Protein AF-A0A7Z9W6A3-F1 (afdb_monomer)

Secondary structure (DSSP, 8-state):
--HHHHHHHHHHHHHHHHHHHHHHHHHH-HHHHHHHHHHHHHHHHHHHHHHHTTPPTT----EEEEEEEGGGTS-GGGT----GGG--HHHHHHHHHHHHT-EEEE-PPPSS-----EEEEEEEETT-TTSPPEEEEEESSSEEEE-SHHHHTTEEEEEEEE-TTS-B---EE-SEEEE---SEEEEEE------THHHHHHHHHHHHS--SSHHHHHHHHHHHHHT-TTHHHHHHHHHT-

pLDDT: mean 79.3, std 12.47, range [42.88, 96.12]

Structure (mmCIF, N/CA/C/O backbone):
data_AF-A0A7Z9W6A3-F1
#
_entry.id   AF-A0A7Z9W6A3-F1
#
loop_
_atom_site.group_PDB
_atom_site.id
_atom_site.type_symbol
_atom_site.label_atom_id
_atom_site.label_alt_id
_atom_site.label_comp_id
_atom_site.label_asym_id
_atom_site.label_entity_id
_atom_site.label_seq_id
_atom_site.pdbx_PDB_ins_code
_atom_site.Cartn_x
_atom_site.Cartn_y
_atom_site.Cartn_z
_atom_site.occupancy
_atom_site.B_iso_or_equiv
_atom_site.auth_seq_id
_atom_site.auth_comp_id
_atom_site.auth_asym_id
_atom_site.auth_atom_id
_atom_site.pdbx_PDB_model_num
ATOM 1 N N . MET A 1 1 ? 51.034 21.646 1.187 1.00 64.69 1 MET A N 1
ATOM 2 C CA . MET A 1 1 ? 50.217 20.438 0.931 1.00 64.69 1 MET A CA 1
ATOM 3 C C . MET A 1 1 ? 51.133 19.225 1.032 1.00 64.69 1 MET A C 1
ATOM 5 O O . MET A 1 1 ? 52.150 19.231 0.346 1.00 64.69 1 MET A O 1
ATOM 9 N N . SER A 1 2 ? 50.857 18.269 1.928 1.00 83.75 2 SER A N 1
ATOM 10 C CA . SER A 1 2 ? 51.727 17.099 2.138 1.00 83.75 2 SER A CA 1
ATOM 11 C C . SER A 1 2 ? 51.684 16.154 0.932 1.00 83.75 2 SER A C 1
ATOM 13 O O . SER A 1 2 ? 50.678 16.084 0.225 1.00 83.75 2 SER A O 1
ATOM 15 N N . ASP A 1 3 ? 52.777 15.430 0.687 1.00 85.38 3 ASP A N 1
ATOM 16 C CA . ASP A 1 3 ? 52.909 14.533 -0.473 1.00 85.38 3 ASP A CA 1
ATOM 17 C C . ASP A 1 3 ? 51.858 13.404 -0.462 1.00 85.38 3 ASP A C 1
ATOM 19 O O . ASP A 1 3 ? 51.376 12.954 -1.499 1.00 85.38 3 ASP A O 1
ATOM 23 N N . LEU A 1 4 ? 51.421 13.024 0.740 1.00 81.38 4 LEU A N 1
ATOM 24 C CA . LEU A 1 4 ? 50.365 12.046 0.983 1.00 81.38 4 LEU A CA 1
ATOM 25 C C . LEU A 1 4 ? 48.987 12.571 0.537 1.00 81.38 4 LEU A C 1
ATOM 27 O O . LEU A 1 4 ? 48.255 11.857 -0.143 1.00 81.38 4 LEU A O 1
ATOM 31 N N . LEU A 1 5 ? 48.672 13.843 0.817 1.00 84.75 5 LEU A N 1
ATOM 32 C CA . LEU A 1 5 ? 47.412 14.466 0.392 1.00 84.75 5 LEU A CA 1
ATOM 33 C C . LEU A 1 5 ? 47.312 14.545 -1.139 1.00 84.75 5 LEU A C 1
ATOM 35 O O . LEU A 1 5 ? 46.253 14.281 -1.697 1.00 84.75 5 LEU A O 1
ATOM 39 N N . LYS A 1 6 ? 48.421 14.850 -1.829 1.00 84.50 6 LYS A N 1
ATOM 40 C CA . LYS A 1 6 ? 48.459 14.893 -3.302 1.00 84.50 6 LYS A CA 1
ATOM 41 C C . LYS A 1 6 ? 48.163 13.530 -3.927 1.00 84.50 6 LYS A C 1
ATOM 43 O O . LYS A 1 6 ? 47.390 13.458 -4.875 1.00 84.50 6 LYS A O 1
ATOM 48 N N . ARG A 1 7 ? 48.745 12.452 -3.394 1.00 87.00 7 ARG A N 1
ATOM 49 C CA . ARG A 1 7 ? 48.529 11.088 -3.911 1.00 87.00 7 ARG A CA 1
ATOM 50 C C . ARG A 1 7 ? 47.096 10.611 -3.697 1.00 87.00 7 ARG A C 1
ATOM 52 O O . ARG A 1 7 ? 46.522 10.025 -4.607 1.00 87.00 7 ARG A O 1
ATOM 59 N N . VAL A 1 8 ? 46.510 10.915 -2.538 1.00 89.31 8 VAL A N 1
ATOM 60 C CA . VAL A 1 8 ? 45.099 10.607 -2.252 1.00 89.31 8 VAL A CA 1
ATOM 61 C C . VAL A 1 8 ? 44.176 11.373 -3.199 1.00 89.31 8 VAL A C 1
ATOM 63 O O . VAL A 1 8 ? 43.268 10.782 -3.772 1.00 89.31 8 VAL A O 1
ATOM 66 N N . PHE A 1 9 ? 44.441 12.660 -3.429 1.00 89.12 9 PHE A N 1
ATOM 67 C CA . PHE A 1 9 ? 43.621 13.480 -4.321 1.00 89.12 9 PHE A CA 1
ATOM 68 C C . PHE A 1 9 ? 43.694 13.010 -5.780 1.00 89.12 9 PHE A C 1
ATOM 70 O O . PHE A 1 9 ? 42.675 12.940 -6.459 1.00 89.12 9 PHE A O 1
ATOM 77 N N . ILE A 1 10 ? 44.888 12.634 -6.250 1.00 89.19 10 ILE A N 1
ATOM 78 C CA . ILE A 1 10 ? 45.083 12.074 -7.595 1.00 89.19 10 ILE A CA 1
ATOM 79 C C . ILE A 1 10 ? 44.378 10.718 -7.720 1.00 89.19 10 ILE A C 1
ATOM 81 O O . ILE A 1 10 ? 43.691 10.486 -8.709 1.00 89.19 10 ILE A O 1
ATOM 85 N N . GLY A 1 11 ? 44.492 9.845 -6.715 1.00 87.56 11 GLY A N 1
ATOM 86 C CA . GLY A 1 11 ? 43.790 8.560 -6.698 1.00 87.56 11 GLY A CA 1
ATOM 87 C C . GLY A 1 11 ? 42.268 8.719 -6.729 1.00 87.56 11 GLY A C 1
ATOM 88 O O . GLY A 1 11 ? 41.603 8.055 -7.519 1.00 87.56 11 GLY A O 1
ATOM 89 N N . ALA A 1 12 ? 41.726 9.649 -5.938 1.00 89.00 12 ALA A N 1
ATOM 90 C CA . ALA A 1 12 ? 40.300 9.967 -5.936 1.00 89.00 12 ALA A CA 1
ATOM 91 C C . ALA A 1 12 ? 39.834 10.541 -7.285 1.00 89.00 12 ALA A C 1
ATOM 93 O O . ALA A 1 12 ? 38.800 10.125 -7.798 1.00 89.00 12 ALA A O 1
ATOM 94 N N . ALA A 1 13 ? 40.614 11.438 -7.897 1.00 89.44 13 ALA A N 1
ATOM 95 C CA . ALA A 1 13 ? 40.295 12.014 -9.202 1.00 89.44 13 ALA A CA 1
ATOM 96 C C . ALA A 1 13 ? 40.325 10.967 -10.329 1.00 89.44 13 ALA A C 1
ATOM 98 O O . ALA A 1 13 ? 39.446 10.969 -11.188 1.00 89.44 13 ALA A O 1
ATOM 99 N N . ILE A 1 14 ? 41.297 10.047 -10.308 1.00 91.25 14 ILE A N 1
ATOM 100 C CA . ILE A 1 14 ? 41.366 8.933 -11.264 1.00 91.25 14 ILE A CA 1
ATOM 101 C C . ILE A 1 14 ? 40.185 7.984 -11.057 1.00 91.25 14 ILE A C 1
ATOM 103 O O . ILE A 1 14 ? 39.526 7.628 -12.028 1.00 91.25 14 ILE A O 1
ATOM 107 N N . GLY A 1 15 ? 39.884 7.604 -9.811 1.00 89.94 15 GLY A N 1
ATOM 108 C CA . GLY A 1 15 ? 38.751 6.729 -9.501 1.00 89.94 15 GLY A CA 1
ATOM 109 C C . GLY A 1 15 ? 37.416 7.324 -9.946 1.00 89.94 15 GLY A C 1
ATOM 110 O O . GLY A 1 15 ? 36.610 6.633 -10.559 1.00 89.94 15 GLY A O 1
ATOM 111 N N . LEU A 1 16 ? 37.218 8.624 -9.718 1.00 88.62 16 LEU A N 1
ATOM 112 C CA . LEU A 1 16 ? 36.030 9.350 -10.159 1.00 88.62 16 LEU A CA 1
ATOM 113 C C . LEU A 1 16 ? 35.962 9.433 -11.691 1.00 88.62 16 LEU A C 1
ATOM 115 O O . LEU A 1 16 ? 34.919 9.143 -12.268 1.00 88.62 16 LEU A O 1
ATOM 119 N N . GLY A 1 17 ? 37.072 9.753 -12.365 1.00 89.06 17 GLY A N 1
ATOM 120 C CA . GLY A 1 17 ? 37.128 9.805 -13.829 1.00 89.06 17 GLY A CA 1
ATOM 121 C C . GLY A 1 17 ? 36.838 8.454 -14.486 1.00 89.06 17 GLY A C 1
ATOM 122 O O . GLY A 1 17 ? 36.037 8.382 -15.414 1.00 89.06 17 GLY A O 1
ATOM 123 N N . VAL A 1 18 ? 37.429 7.373 -13.972 1.00 88.75 18 VAL A N 1
ATOM 124 C CA . VAL A 1 18 ? 37.152 6.007 -14.443 1.00 88.75 18 VAL A CA 1
ATOM 125 C C . VAL A 1 18 ? 35.707 5.615 -14.144 1.00 88.75 18 VAL A C 1
ATOM 127 O O . VAL A 1 18 ? 35.052 5.060 -15.018 1.00 88.75 18 VAL A O 1
ATOM 130 N N . GLY A 1 19 ? 35.183 5.943 -12.961 1.00 83.44 19 GLY A N 1
ATOM 131 C CA . GLY A 1 19 ? 33.790 5.678 -12.598 1.00 83.44 19 GLY A CA 1
ATOM 132 C C . GLY A 1 19 ? 32.793 6.365 -13.532 1.00 83.44 19 GLY A C 1
ATOM 133 O O . GLY A 1 19 ? 31.849 5.725 -13.983 1.00 83.44 19 GLY A O 1
ATOM 134 N N . ILE A 1 20 ? 33.038 7.629 -13.896 1.00 81.38 20 ILE A N 1
ATOM 135 C CA . ILE A 1 20 ? 32.215 8.353 -14.875 1.00 81.38 20 ILE A CA 1
ATOM 136 C C . ILE A 1 20 ? 32.332 7.722 -16.264 1.00 81.38 20 ILE A C 1
ATOM 138 O O . ILE A 1 20 ? 31.316 7.542 -16.918 1.00 81.38 20 ILE A O 1
ATOM 142 N N . ILE A 1 21 ? 33.535 7.359 -16.722 1.00 82.56 21 ILE A N 1
ATOM 143 C CA . ILE A 1 21 ? 33.724 6.744 -18.048 1.00 82.56 21 ILE A CA 1
ATOM 144 C C . ILE A 1 21 ? 33.040 5.377 -18.128 1.00 82.56 21 ILE A C 1
ATOM 146 O O . ILE A 1 21 ? 32.386 5.082 -19.122 1.00 82.56 21 ILE A O 1
ATOM 150 N N . VAL A 1 22 ? 33.176 4.547 -17.092 1.00 78.19 22 VAL A N 1
ATOM 151 C CA . VAL A 1 22 ? 32.531 3.231 -17.036 1.00 78.19 22 VAL A CA 1
ATOM 152 C C . VAL A 1 22 ? 31.023 3.387 -16.931 1.00 78.19 22 VAL A C 1
ATOM 154 O O . VAL A 1 22 ? 30.318 2.738 -17.693 1.00 78.19 22 VAL A O 1
ATOM 157 N N . GLY A 1 23 ? 30.530 4.267 -16.056 1.00 69.06 23 GLY A N 1
ATOM 158 C CA . GLY A 1 23 ? 29.102 4.548 -15.915 1.00 69.06 23 GLY A CA 1
ATOM 159 C C . GLY A 1 23 ? 28.495 5.099 -17.204 1.00 69.06 23 GLY A C 1
ATOM 160 O O . GLY A 1 23 ? 27.471 4.620 -17.660 1.00 69.06 23 GLY A O 1
ATOM 161 N N . TRP A 1 24 ? 29.154 6.052 -17.859 1.00 71.94 24 TRP A N 1
ATOM 162 C CA . TRP A 1 24 ? 28.655 6.627 -19.108 1.00 71.94 24 TRP A CA 1
ATOM 163 C C . TRP A 1 24 ? 28.763 5.647 -20.285 1.00 71.94 24 TRP A C 1
ATOM 165 O O . TRP A 1 24 ? 27.848 5.546 -21.097 1.00 71.94 24 TRP A O 1
ATOM 175 N N . GLY A 1 25 ? 29.845 4.865 -20.343 1.00 68.38 25 GLY A N 1
ATOM 176 C CA . GLY A 1 25 ? 30.057 3.846 -21.370 1.00 68.38 25 GLY A CA 1
ATOM 177 C C . GLY A 1 25 ? 29.141 2.627 -21.238 1.00 68.38 25 GLY A C 1
ATOM 178 O O . GLY A 1 25 ? 28.798 2.031 -22.253 1.00 68.38 25 GLY A O 1
ATOM 179 N N . THR A 1 26 ? 28.711 2.273 -20.023 1.00 64.19 26 THR A N 1
ATOM 180 C CA . THR A 1 26 ? 27.733 1.191 -19.798 1.00 64.19 26 THR A CA 1
ATOM 181 C C . THR A 1 26 ? 26.362 1.551 -20.370 1.00 64.19 26 THR A C 1
ATOM 183 O O . THR A 1 26 ? 25.768 0.704 -21.023 1.00 64.19 26 THR A O 1
ATOM 186 N N . TYR A 1 27 ? 25.922 2.811 -20.263 1.00 58.34 27 TYR A N 1
ATOM 187 C CA . TYR A 1 27 ? 24.662 3.265 -20.876 1.00 58.34 27 TYR A CA 1
ATOM 188 C C . TYR A 1 27 ? 24.700 3.349 -22.408 1.00 58.34 27 TYR A C 1
ATOM 190 O O . TYR A 1 27 ? 23.669 3.223 -23.060 1.00 58.34 27 TYR A O 1
ATOM 198 N N . GLN A 1 28 ? 25.869 3.591 -23.009 1.00 60.97 28 GLN A N 1
ATOM 199 C CA . GLN A 1 28 ? 25.973 3.802 -24.458 1.00 60.97 28 GLN A CA 1
ATOM 200 C C . GLN A 1 28 ? 26.167 2.498 -25.251 1.00 60.97 28 GLN A C 1
ATOM 202 O O . GLN A 1 28 ? 26.005 2.481 -26.472 1.00 60.97 28 GLN A O 1
ATOM 207 N N . VAL A 1 29 ? 26.518 1.397 -24.577 1.00 68.12 29 VAL A N 1
ATOM 208 C CA . VAL A 1 29 ? 26.789 0.100 -25.204 1.00 68.12 29 VAL A CA 1
ATOM 209 C C . VAL A 1 29 ? 25.694 -0.893 -24.818 1.00 68.12 29 VAL A C 1
ATOM 211 O O . VAL A 1 29 ? 25.782 -1.550 -23.784 1.00 68.12 29 VAL A O 1
ATOM 214 N N . GLY A 1 30 ? 24.699 -1.052 -25.697 1.00 60.34 30 GLY A N 1
ATOM 215 C CA . GLY A 1 30 ? 23.500 -1.862 -25.435 1.00 60.34 30 GLY A CA 1
ATOM 216 C C . GLY A 1 30 ? 23.758 -3.300 -24.962 1.00 60.34 30 GLY A C 1
ATOM 217 O O . GLY A 1 30 ? 23.012 -3.797 -24.135 1.00 60.34 30 GLY A O 1
ATOM 218 N N . PHE A 1 31 ? 24.857 -3.950 -25.376 1.00 70.31 31 PHE A N 1
ATOM 219 C CA . PHE A 1 31 ? 25.164 -5.312 -24.901 1.00 70.31 31 PHE A CA 1
ATOM 220 C C . PHE A 1 31 ? 25.454 -5.375 -23.389 1.00 70.31 31 PHE A C 1
ATOM 222 O O . PHE A 1 31 ? 25.210 -6.407 -22.766 1.00 70.31 31 PHE A O 1
ATOM 229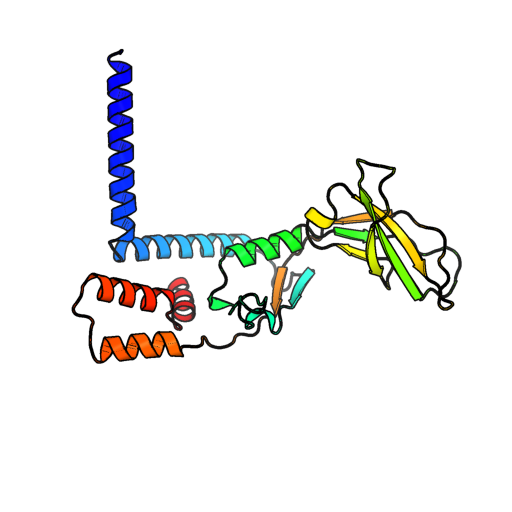 N N . VAL A 1 32 ? 26.038 -4.316 -22.812 1.00 68.44 32 VAL A N 1
ATOM 230 C CA . VAL A 1 32 ? 26.397 -4.292 -21.387 1.00 68.44 32 VAL A CA 1
ATOM 231 C C . VAL A 1 32 ? 25.156 -4.043 -20.540 1.00 68.44 32 VAL A C 1
ATOM 233 O O . VAL A 1 32 ? 24.995 -4.708 -19.524 1.00 68.44 32 VAL A O 1
ATOM 236 N N . ASP A 1 33 ? 24.289 -3.140 -20.996 1.00 62.38 33 ASP A N 1
ATOM 237 C CA . ASP A 1 33 ? 22.958 -2.885 -20.436 1.00 62.38 33 ASP A CA 1
ATOM 238 C C . ASP A 1 33 ? 22.146 -4.189 -20.393 1.00 62.38 33 ASP A C 1
ATOM 240 O O . ASP A 1 33 ? 21.803 -4.666 -19.316 1.00 62.38 33 ASP A O 1
ATOM 244 N N . ASP A 1 34 ? 22.015 -4.875 -21.535 1.00 67.88 34 ASP A N 1
ATOM 245 C CA . ASP A 1 34 ? 21.282 -6.143 -21.640 1.00 67.88 34 ASP A CA 1
ATOM 246 C C . ASP A 1 34 ? 21.859 -7.252 -20.730 1.00 67.88 34 ASP A C 1
ATOM 248 O O . ASP A 1 34 ? 21.124 -8.090 -20.201 1.00 67.88 34 ASP A O 1
ATOM 252 N N . LEU A 1 35 ? 23.186 -7.285 -20.535 1.00 73.94 35 LEU A N 1
ATOM 253 C CA . LEU A 1 35 ? 23.853 -8.267 -19.671 1.00 73.94 35 LEU A CA 1
ATOM 254 C C . LEU A 1 35 ? 23.650 -7.960 -18.182 1.00 73.94 35 LEU A C 1
ATOM 256 O O . LEU A 1 35 ? 23.457 -8.888 -17.391 1.00 73.94 35 LEU A O 1
ATOM 260 N N . LEU A 1 36 ? 23.720 -6.685 -17.796 1.00 71.88 36 LEU A N 1
ATOM 261 C CA . LEU A 1 36 ? 23.498 -6.242 -16.420 1.00 71.88 36 LEU A CA 1
ATOM 262 C C . LEU A 1 36 ? 22.029 -6.403 -16.024 1.00 71.88 36 LEU A C 1
ATOM 264 O O . LEU A 1 36 ? 21.765 -6.990 -14.976 1.00 71.88 36 LEU A O 1
ATOM 268 N N . ASP A 1 37 ? 21.109 -5.998 -16.897 1.00 64.69 37 ASP A N 1
ATOM 269 C CA . ASP A 1 37 ? 19.670 -6.213 -16.747 1.00 64.69 37 ASP A CA 1
ATOM 270 C C . ASP A 1 37 ? 19.361 -7.709 -16.616 1.00 64.69 37 ASP A C 1
ATOM 272 O O . ASP A 1 37 ? 18.687 -8.139 -15.679 1.00 64.69 37 ASP A O 1
ATOM 276 N N . GLY A 1 38 ? 19.926 -8.545 -17.497 1.00 70.75 38 GLY A N 1
ATOM 277 C CA . GLY A 1 38 ? 19.766 -9.998 -17.430 1.00 70.75 38 GLY A CA 1
ATOM 278 C C . GLY A 1 38 ? 20.232 -10.594 -16.096 1.00 70.75 38 GLY A C 1
ATOM 279 O O . GLY A 1 38 ? 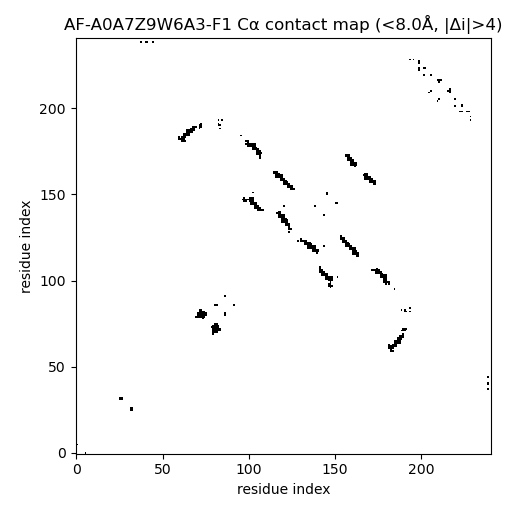19.532 -11.423 -15.508 1.00 70.75 38 GLY A O 1
ATOM 280 N N . TYR A 1 39 ? 21.384 -10.151 -15.581 1.00 73.88 39 TYR A N 1
ATOM 281 C CA . TYR A 1 39 ? 21.878 -10.570 -14.267 1.00 73.88 39 TYR A CA 1
ATOM 282 C C . TYR A 1 39 ? 20.970 -10.090 -13.129 1.00 73.88 39 TYR A C 1
ATOM 284 O O . TYR A 1 39 ? 20.664 -10.858 -12.211 1.00 73.88 39 TYR A O 1
ATOM 292 N N . GLU A 1 40 ? 20.521 -8.836 -13.175 1.00 70.19 40 GLU A N 1
ATOM 293 C CA . GLU A 1 40 ? 19.624 -8.275 -12.172 1.00 70.19 40 GLU A CA 1
ATOM 294 C C . GLU A 1 40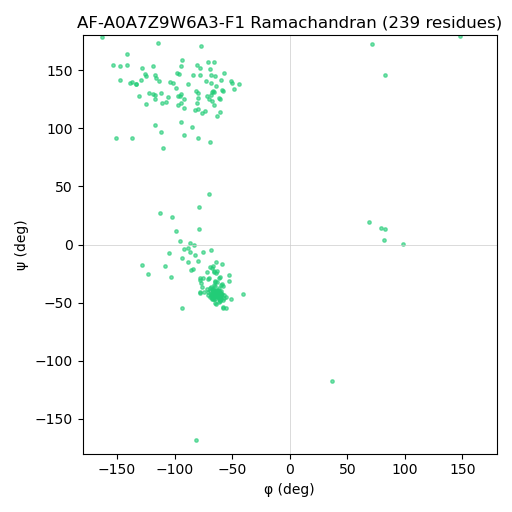 ? 18.309 -9.057 -12.116 1.00 70.19 40 GLU A C 1
ATOM 296 O O . GLU A 1 40 ? 17.931 -9.516 -11.032 1.00 70.19 40 GLU A O 1
ATOM 301 N N . PHE A 1 41 ? 17.677 -9.315 -13.263 1.00 67.50 41 PHE A N 1
ATOM 302 C CA . PHE A 1 41 ? 16.430 -10.074 -13.345 1.00 67.50 41 PHE A CA 1
ATOM 303 C C . PHE A 1 41 ? 16.585 -11.508 -12.835 1.00 67.50 41 PHE A C 1
ATOM 305 O O . PHE A 1 41 ? 15.783 -11.952 -12.012 1.00 67.50 41 PHE A O 1
ATOM 312 N N . GLN A 1 42 ? 17.644 -12.219 -13.235 1.00 68.12 42 GLN A N 1
ATOM 313 C CA . GLN A 1 42 ? 17.909 -13.574 -12.738 1.00 68.12 42 GLN A CA 1
ATOM 314 C C . GLN A 1 42 ? 18.177 -13.587 -11.228 1.00 68.12 42 GLN A C 1
ATOM 316 O O . GLN A 1 42 ? 17.692 -14.463 -10.510 1.00 68.12 42 GLN A O 1
ATOM 321 N N . SER A 1 43 ? 18.917 -12.600 -10.715 1.00 68.75 43 SER A N 1
ATOM 322 C CA . SER A 1 43 ? 19.193 -12.481 -9.281 1.00 68.75 43 SER A CA 1
ATOM 323 C C . SER A 1 43 ? 17.938 -12.136 -8.472 1.00 68.75 43 SER A C 1
ATOM 325 O O . SER A 1 43 ? 17.772 -12.601 -7.343 1.00 68.75 43 SER A O 1
ATOM 327 N N . TYR A 1 44 ? 17.046 -11.309 -9.022 1.00 63.44 44 TYR A N 1
ATOM 328 C CA . TYR A 1 44 ? 15.760 -10.983 -8.421 1.00 63.44 44 TYR A CA 1
ATOM 329 C C . TYR A 1 44 ? 14.875 -12.227 -8.356 1.00 63.44 44 TYR A C 1
ATOM 331 O O . TYR A 1 44 ? 14.422 -12.590 -7.270 1.00 63.44 44 TYR A O 1
ATOM 339 N N . ASP A 1 45 ? 14.726 -12.942 -9.470 1.00 64.44 45 ASP A N 1
ATOM 340 C CA . ASP A 1 45 ? 13.898 -14.143 -9.533 1.00 64.44 45 ASP A CA 1
ATOM 341 C C . ASP A 1 45 ? 14.435 -15.260 -8.624 1.00 64.44 45 ASP A C 1
ATOM 343 O O . ASP A 1 45 ? 13.681 -15.877 -7.878 1.00 64.44 45 ASP A O 1
ATOM 347 N N . ALA A 1 46 ? 15.757 -15.455 -8.561 1.00 69.00 46 ALA A N 1
ATOM 348 C CA . ALA A 1 46 ? 16.375 -16.400 -7.630 1.00 69.00 46 ALA A CA 1
ATOM 349 C C . ALA A 1 46 ? 16.104 -16.048 -6.156 1.00 69.00 46 ALA A C 1
ATOM 351 O O . ALA A 1 46 ? 15.834 -16.939 -5.346 1.00 69.00 46 ALA A O 1
ATOM 352 N N . ARG A 1 47 ? 16.140 -14.756 -5.794 1.00 71.88 47 ARG A N 1
ATOM 353 C CA . ARG A 1 47 ? 15.787 -14.290 -4.441 1.00 71.88 47 ARG A CA 1
ATOM 354 C C . ARG A 1 47 ? 14.312 -14.525 -4.137 1.00 71.88 47 ARG A C 1
ATOM 356 O O . ARG A 1 47 ? 13.998 -14.960 -3.032 1.00 71.88 47 ARG A O 1
ATOM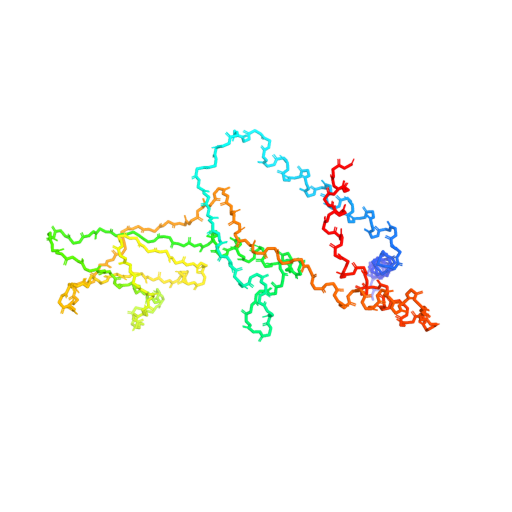 363 N N . MET A 1 48 ? 13.425 -14.269 -5.096 1.00 66.31 48 MET A N 1
ATOM 364 C CA . MET A 1 48 ? 11.989 -14.502 -4.934 1.00 66.31 48 MET A CA 1
ATOM 365 C C . MET A 1 48 ? 11.681 -15.992 -4.806 1.00 66.31 48 MET A C 1
ATOM 367 O O . MET A 1 48 ? 11.036 -16.379 -3.837 1.00 66.31 48 MET A O 1
ATOM 371 N N . ARG A 1 49 ? 12.246 -16.842 -5.676 1.00 67.62 49 ARG A N 1
ATOM 372 C CA . ARG A 1 49 ? 12.170 -18.308 -5.555 1.00 67.62 49 ARG A CA 1
ATOM 373 C C . ARG A 1 49 ? 12.682 -18.781 -4.199 1.00 67.62 49 ARG A C 1
ATOM 375 O O . ARG A 1 49 ? 12.016 -19.572 -3.548 1.00 67.62 49 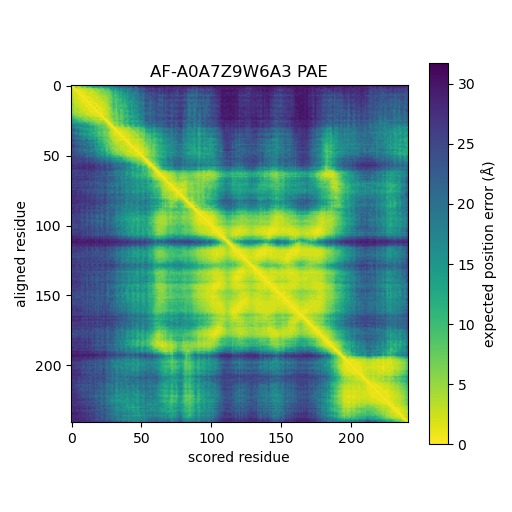ARG A O 1
ATOM 382 N N . GLY A 1 50 ? 13.816 -18.254 -3.736 1.00 71.25 50 GLY A N 1
ATOM 383 C CA . GLY A 1 50 ? 14.381 -18.564 -2.420 1.00 71.25 50 GLY A CA 1
ATOM 384 C C . GLY A 1 50 ? 13.441 -18.261 -1.249 1.00 71.25 50 GLY A C 1
ATOM 385 O O . GLY A 1 50 ? 13.417 -19.025 -0.291 1.00 71.25 50 GLY A O 1
ATOM 386 N N . LYS A 1 51 ? 12.640 -17.190 -1.336 1.00 66.50 51 LYS A N 1
ATOM 387 C CA . LYS A 1 51 ? 11.640 -16.833 -0.314 1.00 66.50 51 LYS A CA 1
ATOM 388 C C . LYS A 1 51 ? 10.428 -17.769 -0.289 1.00 66.50 51 LYS A C 1
ATOM 390 O O . LYS A 1 51 ? 9.775 -17.850 0.743 1.00 66.50 51 LYS A O 1
ATOM 395 N N . VAL A 1 52 ? 10.132 -18.454 -1.396 1.00 65.38 52 VAL A N 1
ATOM 396 C CA . VAL A 1 52 ? 8.980 -19.369 -1.514 1.00 65.38 52 VAL A CA 1
ATOM 397 C C . VAL A 1 52 ? 9.366 -20.851 -1.476 1.00 65.38 52 VAL A C 1
ATOM 399 O O . VAL A 1 52 ? 8.488 -21.707 -1.398 1.00 65.38 52 VAL A O 1
ATOM 402 N N . VAL A 1 53 ? 10.663 -21.193 -1.496 1.00 63.16 53 VAL A N 1
ATOM 403 C CA . VAL A 1 53 ? 11.118 -22.583 -1.335 1.00 63.16 53 VAL A CA 1
ATOM 404 C C . VAL A 1 53 ? 10.726 -23.088 0.055 1.00 63.16 53 VAL A C 1
ATOM 406 O O . VAL A 1 53 ? 11.293 -22.669 1.060 1.00 63.16 53 VAL A O 1
ATOM 409 N N . GLY A 1 54 ? 9.778 -24.026 0.096 1.00 65.00 54 GLY A N 1
ATOM 410 C CA . GLY A 1 54 ? 9.271 -24.628 1.331 1.00 65.00 54 GLY A CA 1
ATOM 411 C C . GLY A 1 54 ? 7.955 -24.037 1.843 1.00 65.00 54 GLY A C 1
ATOM 412 O O . GLY A 1 54 ? 7.465 -24.513 2.862 1.00 65.00 54 GLY A O 1
ATOM 413 N N . ALA A 1 55 ? 7.371 -23.053 1.150 1.00 64.38 55 ALA A N 1
ATOM 414 C CA . ALA A 1 55 ? 5.979 -22.676 1.379 1.00 64.38 55 ALA A CA 1
ATOM 415 C C . ALA A 1 55 ? 5.062 -23.813 0.892 1.00 64.38 55 ALA A C 1
ATOM 417 O O . ALA A 1 55 ? 5.226 -24.304 -0.228 1.00 64.38 55 ALA A O 1
ATOM 418 N N . GLU A 1 56 ? 4.137 -24.264 1.740 1.00 67.31 56 GLU A N 1
ATOM 419 C CA . GLU A 1 56 ? 3.147 -25.271 1.354 1.00 67.31 56 GLU A CA 1
ATOM 420 C C . GLU A 1 56 ? 2.162 -24.672 0.337 1.00 67.31 56 GLU A C 1
ATOM 422 O O . GLU A 1 56 ? 1.737 -23.520 0.439 1.00 67.31 56 GLU A O 1
ATOM 427 N N . GLU A 1 57 ? 1.811 -25.451 -0.685 1.00 57.22 57 GLU A N 1
ATOM 428 C CA . GLU A 1 57 ? 0.856 -25.024 -1.706 1.00 57.22 57 GLU A CA 1
ATOM 429 C C . GLU A 1 57 ? -0.505 -24.749 -1.037 1.00 57.22 57 GLU A C 1
ATOM 431 O O . GLU A 1 57 ? -1.018 -25.595 -0.307 1.00 57.22 57 GLU A O 1
ATOM 436 N N . ALA A 1 58 ? -1.062 -23.551 -1.255 1.00 56.16 58 ALA A N 1
ATOM 437 C CA . ALA A 1 58 ? -2.256 -23.023 -0.580 1.00 56.16 58 ALA A CA 1
ATOM 438 C C . ALA A 1 58 ? -2.120 -22.687 0.926 1.00 56.16 58 ALA A C 1
ATOM 440 O O . ALA A 1 58 ? -3.134 -22.507 1.592 1.00 56.16 58 ALA A O 1
ATOM 441 N N . SER A 1 59 ? -0.908 -22.504 1.465 1.00 63.47 59 SER A N 1
ATOM 442 C CA . SER A 1 59 ? -0.704 -22.050 2.858 1.00 63.47 59 SER A CA 1
ATOM 443 C C . SER A 1 59 ? -0.890 -20.539 3.079 1.00 63.47 59 SER A C 1
ATOM 445 O O . SER A 1 59 ? -0.414 -19.988 4.076 1.00 63.47 59 SER A O 1
ATOM 447 N N . ILE A 1 60 ? -1.463 -19.827 2.108 1.00 62.12 60 ILE A N 1
ATOM 448 C CA . ILE A 1 60 ? -1.663 -18.380 2.183 1.00 62.12 60 ILE A CA 1
ATOM 449 C C . ILE A 1 60 ? -3.052 -18.141 2.772 1.00 62.12 60 ILE A C 1
ATOM 451 O O . ILE A 1 60 ? -4.041 -18.154 2.046 1.00 62.12 60 ILE A O 1
ATOM 455 N N . ASP A 1 61 ? -3.109 -17.951 4.089 1.00 63.22 61 ASP A N 1
ATOM 456 C CA . ASP A 1 61 ? -4.379 -17.729 4.795 1.00 63.22 61 ASP A CA 1
ATOM 457 C C . ASP A 1 61 ? -4.920 -16.304 4.584 1.00 63.22 61 ASP A C 1
ATOM 459 O O . ASP A 1 61 ? -6.123 -16.116 4.425 1.00 63.22 61 ASP A O 1
ATOM 463 N N . ASP A 1 62 ? -4.019 -15.314 4.527 1.00 68.38 62 ASP A N 1
ATOM 464 C CA . ASP A 1 62 ? -4.360 -13.889 4.489 1.00 68.38 62 ASP A CA 1
ATOM 465 C C . ASP A 1 62 ? -3.891 -13.259 3.173 1.00 68.38 62 ASP A C 1
ATOM 467 O O . ASP A 1 62 ? -2.702 -12.972 2.974 1.00 68.38 62 ASP A O 1
ATOM 471 N N . VAL A 1 63 ? -4.844 -13.054 2.263 1.00 72.88 63 VAL A N 1
ATOM 472 C CA . VAL A 1 63 ? -4.644 -12.365 0.983 1.00 72.88 63 VAL A CA 1
ATOM 473 C C . VAL A 1 63 ? -5.384 -11.039 1.031 1.00 72.88 63 VAL A C 1
ATOM 475 O O . VAL A 1 63 ? -6.602 -11.015 1.199 1.00 72.88 63 VAL A O 1
ATOM 478 N N . ILE A 1 64 ? -4.664 -9.938 0.833 1.00 76.56 64 ILE A N 1
ATOM 479 C CA . ILE A 1 64 ? -5.290 -8.629 0.639 1.00 76.56 64 ILE A CA 1
ATOM 480 C C . ILE A 1 64 ? -5.437 -8.392 -0.855 1.00 76.56 64 ILE A C 1
ATOM 482 O O . ILE A 1 64 ? -4.448 -8.412 -1.593 1.00 76.56 64 ILE A O 1
ATOM 486 N N . ILE A 1 65 ? -6.679 -8.181 -1.285 1.00 79.38 65 ILE A N 1
ATOM 487 C CA . ILE A 1 65 ? -6.999 -7.796 -2.654 1.00 79.38 65 ILE A CA 1
ATOM 488 C C . ILE A 1 65 ? -7.043 -6.272 -2.703 1.00 79.38 65 ILE A C 1
ATOM 490 O O . ILE A 1 65 ? -7.840 -5.645 -2.009 1.00 79.38 65 ILE A O 1
ATOM 494 N N . ILE A 1 66 ? -6.157 -5.687 -3.498 1.00 78.25 66 ILE A N 1
ATOM 495 C CA . ILE A 1 66 ? -6.134 -4.259 -3.786 1.00 78.25 66 ILE A CA 1
ATOM 496 C C . ILE A 1 66 ? -6.908 -4.078 -5.079 1.00 78.25 66 ILE A C 1
ATOM 498 O O . ILE A 1 66 ? -6.420 -4.436 -6.155 1.00 78.25 66 ILE A O 1
ATOM 502 N N . ASP A 1 67 ? -8.116 -3.552 -4.942 1.00 78.12 67 ASP A N 1
ATOM 503 C CA . ASP A 1 67 ? -8.967 -3.253 -6.077 1.00 78.12 67 ASP A CA 1
ATOM 504 C C . ASP A 1 67 ? -8.581 -1.903 -6.680 1.00 78.12 67 ASP A C 1
ATOM 506 O O . ASP A 1 67 ? -8.632 -0.863 -6.019 1.00 78.12 67 ASP A O 1
ATOM 510 N N . ILE A 1 68 ? -8.112 -1.943 -7.922 1.00 73.31 68 ILE A N 1
ATOM 511 C CA . ILE A 1 68 ? -7.677 -0.760 -8.661 1.00 73.31 68 ILE A CA 1
ATOM 512 C C . ILE A 1 68 ? -8.692 -0.434 -9.772 1.00 73.31 68 ILE A C 1
ATOM 514 O O . ILE A 1 68 ? -8.726 0.695 -10.258 1.00 73.31 68 ILE A O 1
ATOM 518 N N . GLU A 1 69 ? -9.544 -1.387 -10.164 1.00 77.31 69 GLU A N 1
ATOM 519 C CA . GLU A 1 69 ? -10.540 -1.264 -11.234 1.00 77.31 69 GLU A CA 1
ATOM 520 C C . GLU A 1 69 ? -10.059 -0.419 -12.441 1.00 77.31 69 GLU A C 1
ATOM 522 O O . GLU A 1 69 ? -9.098 -0.752 -13.134 1.00 77.31 69 GLU A O 1
ATOM 527 N N . GLN A 1 70 ? -10.745 0.698 -12.707 1.00 71.56 70 GLN A N 1
ATOM 528 C CA . GLN A 1 70 ? -10.507 1.607 -13.826 1.00 71.56 70 GLN A CA 1
ATOM 529 C C . GLN A 1 70 ? -9.335 2.563 -13.580 1.00 71.56 70 GLN A C 1
ATOM 531 O O . GLN A 1 70 ? -8.833 3.185 -14.521 1.00 71.56 70 GLN A O 1
ATOM 536 N N . GLU A 1 71 ? -8.864 2.685 -12.337 1.00 72.56 71 GLU A N 1
ATOM 537 C CA . GLU A 1 71 ? -7.725 3.541 -12.001 1.00 72.56 71 GLU A CA 1
ATOM 538 C C . GLU A 1 71 ? -6.432 3.033 -12.643 1.00 72.56 71 GLU A C 1
ATOM 540 O O . GLU A 1 71 ? -5.536 3.829 -12.922 1.00 72.56 71 GLU A O 1
ATOM 545 N N . SER A 1 72 ? -6.362 1.735 -12.973 1.00 69.94 72 SER A N 1
ATOM 546 C CA . SER A 1 72 ? -5.220 1.122 -13.661 1.00 69.94 72 SER A CA 1
ATOM 547 C C . SER A 1 72 ? -5.136 1.437 -15.149 1.00 69.94 72 SER A C 1
ATOM 549 O O . SER A 1 72 ? -4.173 1.027 -15.797 1.00 69.94 72 SER A O 1
ATOM 551 N N . VAL A 1 73 ? -6.143 2.106 -15.712 1.00 69.31 73 VAL A N 1
ATOM 552 C CA . VAL A 1 73 ? -6.202 2.478 -17.135 1.00 69.31 73 VAL A CA 1
ATOM 553 C C . VAL A 1 73 ? -6.496 3.961 -17.343 1.00 69.31 73 VAL A C 1
ATOM 555 O O . VAL A 1 73 ? -6.230 4.484 -18.430 1.00 69.31 73 VAL A O 1
ATOM 558 N N . ARG A 1 74 ? -7.009 4.651 -16.314 1.00 69.94 74 ARG A N 1
ATOM 559 C CA . ARG A 1 74 ? -7.293 6.085 -16.363 1.00 69.94 74 ARG A CA 1
ATOM 560 C C . ARG A 1 74 ? -5.990 6.885 -16.558 1.00 69.94 74 ARG A C 1
ATOM 562 O O . ARG A 1 74 ? -4.980 6.573 -15.918 1.00 69.94 74 ARG A O 1
ATOM 569 N N . PRO A 1 75 ? -5.978 7.907 -17.437 1.00 70.06 75 PRO A N 1
ATOM 570 C CA . PRO A 1 75 ? -4.813 8.768 -17.628 1.00 70.06 75 PRO A CA 1
ATOM 571 C C . PRO A 1 75 ? -4.371 9.446 -16.325 1.00 70.06 75 PRO A C 1
ATOM 573 O O . PRO A 1 75 ? -5.202 9.792 -15.482 1.00 70.06 75 PRO A O 1
ATOM 576 N N . VAL A 1 76 ? -3.064 9.684 -16.179 1.00 68.06 76 VAL A N 1
ATOM 577 C CA . VAL A 1 76 ? -2.497 10.348 -14.988 1.00 68.06 76 VAL A CA 1
ATOM 578 C C . VAL A 1 76 ? -3.024 11.781 -14.865 1.00 68.06 76 VAL A C 1
ATOM 580 O O . VAL A 1 76 ? -3.268 12.274 -13.767 1.00 68.06 76 VAL A O 1
ATOM 583 N N . GLU A 1 77 ? -3.283 12.436 -15.996 1.00 70.25 77 GLU A N 1
ATOM 584 C CA . GLU A 1 77 ? -3.847 13.786 -16.079 1.00 70.25 77 GLU A CA 1
ATOM 585 C C . GLU A 1 77 ? -5.273 13.875 -15.516 1.00 70.25 77 GLU A C 1
ATO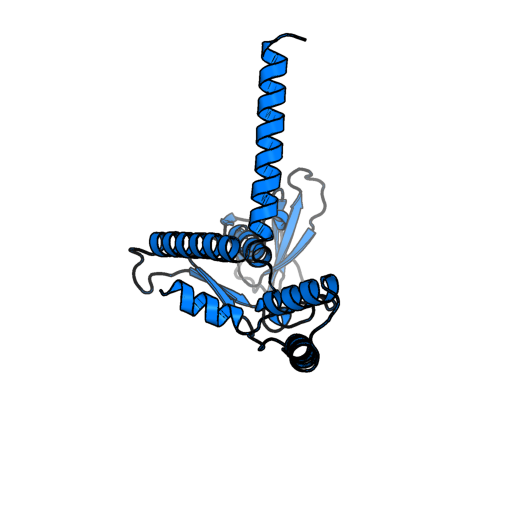M 587 O O . GLU A 1 77 ? -5.704 14.942 -15.084 1.00 70.25 77 GLU A O 1
ATOM 592 N N . GLU A 1 78 ? -5.994 12.754 -15.500 1.00 67.25 78 GLU A N 1
ATOM 593 C CA . GLU A 1 78 ? -7.350 12.628 -14.959 1.00 67.25 78 GLU A CA 1
ATOM 594 C C . GLU A 1 78 ? -7.348 12.049 -13.533 1.00 67.25 78 GLU A C 1
ATOM 596 O O . GLU A 1 78 ? -8.396 11.683 -13.006 1.00 67.25 78 GLU A O 1
ATOM 601 N N . GLY A 1 79 ? -6.175 11.958 -12.894 1.00 62.22 79 GLY A N 1
ATOM 602 C CA . GLY A 1 79 ? -6.012 11.398 -11.552 1.00 62.22 79 GLY A CA 1
ATOM 603 C C . GLY A 1 79 ? -5.999 9.870 -11.513 1.00 62.22 79 GLY A C 1
ATOM 604 O O . GLY A 1 79 ? -6.190 9.296 -10.447 1.00 62.22 79 GLY A O 1
ATOM 605 N N . GLY A 1 80 ? -5.847 9.203 -12.660 1.00 66.44 80 GLY A N 1
ATOM 606 C CA . GLY A 1 80 ? -5.597 7.764 -12.719 1.00 66.44 80 GLY A CA 1
ATOM 607 C C . GLY A 1 80 ? -4.153 7.406 -12.385 1.00 66.44 80 GLY A C 1
ATOM 608 O O . GLY A 1 80 ? -3.278 8.269 -12.315 1.00 66.44 80 GLY A O 1
ATOM 609 N N . LEU A 1 81 ? -3.873 6.114 -12.235 1.00 64.38 81 LEU A N 1
ATOM 610 C CA . LEU A 1 81 ? -2.513 5.611 -12.008 1.00 64.38 81 LEU A CA 1
ATOM 611 C C . LEU A 1 81 ? -1.726 5.451 -13.320 1.00 64.38 81 LEU A C 1
ATOM 613 O O . LEU A 1 81 ? -0.562 5.052 -13.315 1.00 64.38 81 LEU A O 1
ATOM 617 N N . GLY A 1 82 ? -2.348 5.772 -14.460 1.00 62.44 82 GLY A N 1
ATOM 618 C CA . GLY A 1 82 ? -1.830 5.429 -15.775 1.00 62.44 82 GLY A CA 1
ATOM 619 C C . GLY A 1 82 ? -1.952 3.929 -16.036 1.00 62.44 82 GLY A C 1
ATOM 620 O O . GLY A 1 82 ? -2.321 3.149 -15.162 1.00 62.44 82 GLY A O 1
ATOM 621 N N . ARG A 1 83 ? -1.648 3.503 -17.263 1.00 65.31 83 ARG A N 1
ATOM 622 C CA . ARG A 1 83 ? -1.737 2.088 -17.650 1.00 65.31 83 ARG A CA 1
ATOM 623 C C . ARG A 1 83 ? -0.715 1.262 -16.871 1.00 65.31 83 ARG A C 1
ATOM 625 O O . ARG A 1 83 ? 0.456 1.630 -16.876 1.00 65.31 83 ARG A O 1
ATOM 632 N N . TYR A 1 84 ? -1.140 0.145 -16.275 1.00 60.75 84 TYR A N 1
ATOM 633 C CA . TYR A 1 84 ? -0.313 -0.751 -15.442 1.00 60.75 84 TYR A CA 1
ATOM 634 C C . TYR A 1 84 ? 1.112 -0.995 -15.966 1.00 60.75 84 TYR A C 1
ATOM 636 O O . TYR A 1 84 ? 2.076 -0.962 -15.206 1.00 60.75 84 TYR A O 1
ATOM 644 N N . PHE A 1 85 ? 1.260 -1.197 -17.279 1.00 55.41 85 PHE A N 1
ATOM 645 C CA . PHE A 1 85 ? 2.555 -1.460 -17.913 1.00 55.41 85 PHE A CA 1
ATOM 646 C C . PHE A 1 85 ? 3.579 -0.322 -17.735 1.00 55.41 85 PHE A C 1
ATOM 648 O O . PHE A 1 85 ? 4.780 -0.568 -17.673 1.00 55.41 85 PHE A O 1
ATOM 655 N N . ASN A 1 86 ? 3.096 0.911 -17.583 1.00 58.06 86 ASN A N 1
ATOM 656 C CA . ASN A 1 86 ? 3.913 2.105 -17.394 1.00 58.06 86 ASN A CA 1
ATOM 657 C C . ASN A 1 86 ? 4.098 2.474 -15.922 1.00 58.06 86 ASN A C 1
ATOM 659 O O . ASN A 1 86 ? 4.690 3.514 -15.641 1.00 58.06 86 ASN A O 1
ATOM 663 N N . TRP A 1 87 ? 3.583 1.679 -14.979 1.00 65.38 87 TRP A N 1
ATOM 664 C CA . TRP A 1 87 ? 3.743 1.981 -13.563 1.00 65.38 87 TRP A CA 1
ATOM 665 C C . TRP A 1 87 ? 5.221 1.878 -13.183 1.00 65.38 87 TRP A C 1
ATOM 667 O O . TRP A 1 87 ? 5.806 0.794 -13.280 1.00 65.38 87 TRP A O 1
ATOM 677 N N . PRO A 1 88 ? 5.845 2.965 -12.691 1.00 62.72 88 PRO A N 1
ATOM 678 C CA . PRO A 1 88 ? 7.134 2.862 -12.037 1.00 62.72 88 PRO A CA 1
ATOM 679 C C . PRO A 1 88 ? 7.093 1.764 -10.972 1.00 62.72 88 PRO A C 1
ATOM 681 O O . PRO A 1 88 ? 6.136 1.672 -10.199 1.00 62.72 88 PRO A O 1
ATOM 684 N N . GLN A 1 89 ? 8.159 0.968 -10.862 1.00 63.19 89 GLN A N 1
ATOM 685 C CA . GLN A 1 89 ? 8.294 -0.028 -9.786 1.00 63.19 89 GLN A CA 1
ATOM 686 C C . GLN A 1 89 ? 8.084 0.595 -8.390 1.00 63.19 89 GLN A C 1
ATOM 688 O O . GLN A 1 89 ? 7.627 -0.071 -7.464 1.00 63.19 89 GLN A O 1
ATOM 693 N N . ALA A 1 90 ? 8.343 1.900 -8.260 1.00 59.62 90 ALA A N 1
ATOM 694 C CA . ALA A 1 90 ? 8.066 2.682 -7.065 1.00 59.62 90 ALA A CA 1
ATOM 695 C C . ALA A 1 90 ? 6.581 2.691 -6.644 1.00 59.62 90 ALA A C 1
ATOM 697 O O . ALA A 1 90 ? 6.331 2.678 -5.443 1.00 59.62 90 ALA A O 1
ATOM 698 N N . TYR A 1 91 ? 5.606 2.659 -7.566 1.00 65.25 91 TYR A N 1
ATOM 699 C CA . TYR A 1 91 ? 4.180 2.632 -7.192 1.00 65.25 91 TYR A CA 1
ATOM 700 C C . TYR A 1 91 ? 3.793 1.335 -6.489 1.00 65.25 91 TYR A C 1
ATOM 702 O O . TYR A 1 91 ? 3.100 1.369 -5.478 1.00 65.25 91 TYR A O 1
ATOM 710 N N . HIS A 1 92 ? 4.311 0.198 -6.953 1.00 69.44 92 HIS A N 1
ATOM 711 C CA . HIS A 1 92 ? 4.122 -1.074 -6.260 1.00 69.44 92 HIS A CA 1
ATOM 712 C C . HIS A 1 92 ? 4.737 -1.026 -4.858 1.00 69.44 92 HIS A C 1
ATOM 714 O O . HIS A 1 92 ? 4.111 -1.460 -3.898 1.00 69.44 92 HIS A O 1
ATOM 720 N N . GLY A 1 93 ? 5.933 -0.440 -4.727 1.00 69.94 93 GLY A N 1
ATOM 721 C CA . GLY A 1 93 ? 6.569 -0.216 -3.430 1.00 69.94 93 GLY A CA 1
ATOM 722 C C . GLY A 1 93 ? 5.726 0.652 -2.492 1.00 69.94 93 GLY A C 1
ATOM 723 O O . GLY A 1 93 ? 5.584 0.306 -1.327 1.00 69.94 93 GLY A O 1
ATOM 724 N N . GLN A 1 94 ? 5.126 1.730 -3.002 1.00 73.31 94 GLN A N 1
ATOM 725 C CA . GLN A 1 94 ? 4.241 2.611 -2.232 1.00 73.31 94 GLN A CA 1
ATOM 726 C C . GLN A 1 94 ? 2.949 1.912 -1.806 1.00 73.31 94 GLN A C 1
ATOM 728 O O . GLN A 1 94 ? 2.549 2.044 -0.657 1.00 73.31 94 GLN A O 1
ATOM 733 N N . LEU A 1 95 ? 2.313 1.137 -2.689 1.00 75.81 95 LEU A N 1
ATOM 734 C CA . LEU A 1 95 ? 1.108 0.375 -2.343 1.00 75.81 95 LEU A CA 1
ATOM 735 C C . LEU A 1 95 ? 1.406 -0.678 -1.272 1.00 75.81 95 LEU A C 1
ATOM 737 O O . LEU A 1 95 ? 0.675 -0.784 -0.291 1.00 75.81 95 LEU A O 1
ATOM 741 N N . ILE A 1 96 ? 2.513 -1.412 -1.419 1.00 77.94 96 ILE A N 1
ATOM 742 C CA . ILE A 1 96 ? 2.972 -2.366 -0.402 1.00 77.94 96 ILE A CA 1
ATOM 743 C C . ILE A 1 96 ? 3.233 -1.640 0.922 1.00 77.94 96 ILE A C 1
ATOM 745 O O . ILE A 1 96 ? 2.809 -2.121 1.971 1.00 77.94 96 ILE A O 1
ATOM 749 N N . ASP A 1 97 ? 3.897 -0.484 0.887 1.00 80.31 97 ASP A N 1
ATOM 750 C CA . ASP A 1 97 ? 4.188 0.315 2.079 1.00 80.31 97 ASP A CA 1
ATOM 751 C C . ASP A 1 97 ? 2.903 0.804 2.762 1.00 80.31 97 ASP A C 1
ATOM 753 O O . ASP A 1 97 ? 2.754 0.645 3.969 1.00 80.31 97 ASP A O 1
ATOM 757 N N . VAL A 1 98 ? 1.919 1.306 2.012 1.00 83.19 98 VAL A N 1
ATOM 758 C CA . VAL A 1 98 ? 0.627 1.731 2.573 1.00 83.19 98 VAL A CA 1
ATOM 759 C C . VAL A 1 98 ? -0.094 0.559 3.240 1.00 83.19 98 VAL A C 1
ATOM 761 O O . VAL A 1 98 ? -0.527 0.688 4.386 1.00 83.19 98 VAL A O 1
ATOM 764 N N . VAL A 1 99 ? -0.181 -0.597 2.574 1.00 82.62 99 VAL A N 1
ATOM 765 C CA . VAL A 1 99 ? -0.894 -1.761 3.122 1.00 82.62 99 VAL A CA 1
ATOM 766 C C . VAL A 1 99 ? -0.184 -2.337 4.346 1.00 82.62 99 VAL A C 1
ATOM 768 O O . VAL A 1 99 ? -0.821 -2.568 5.369 1.00 82.62 99 VAL A O 1
ATOM 771 N N . THR A 1 100 ? 1.134 -2.526 4.283 1.00 82.38 100 THR A N 1
ATOM 772 C CA . THR A 1 100 ? 1.912 -3.078 5.410 1.00 82.38 100 THR A CA 1
ATOM 773 C C . THR A 1 100 ? 2.017 -2.120 6.596 1.00 82.38 100 THR A C 1
ATOM 775 O O . THR A 1 100 ? 2.262 -2.554 7.717 1.00 82.38 100 THR A O 1
ATOM 778 N N . ASN A 1 101 ? 1.786 -0.823 6.378 1.00 88.00 101 ASN A N 1
ATOM 779 C CA . ASN A 1 101 ? 1.653 0.166 7.441 1.00 88.00 101 ASN A CA 1
ATOM 780 C C . ASN A 1 101 ? 0.193 0.552 7.718 1.00 88.00 101 ASN A C 1
ATOM 782 O O . ASN A 1 101 ? -0.061 1.652 8.206 1.00 88.00 101 ASN A O 1
ATOM 786 N N . SER A 1 102 ? -0.776 -0.301 7.395 1.00 89.94 102 SER A N 1
ATOM 787 C CA . SER A 1 102 ? -2.168 -0.080 7.788 1.00 89.94 102 SER A CA 1
ATOM 788 C C . SER A 1 102 ? -2.417 -0.590 9.208 1.00 89.94 102 SER A C 1
ATOM 790 O O . SER A 1 102 ? -1.820 -1.578 9.638 1.00 89.94 102 SER A O 1
ATOM 792 N N . LEU A 1 103 ? -3.294 0.090 9.942 1.00 93.00 103 LEU A N 1
ATOM 793 C CA . LEU A 1 103 ? -3.625 -0.202 11.334 1.00 93.00 103 LEU A CA 1
ATOM 794 C C . LEU A 1 103 ? -5.099 -0.594 11.444 1.00 93.00 103 LEU A C 1
ATOM 796 O O . LEU A 1 103 ? -5.973 0.138 10.985 1.00 93.00 103 LEU A O 1
ATOM 800 N N . GLN A 1 104 ? -5.381 -1.728 12.077 1.00 93.88 104 GLN A N 1
ATOM 801 C CA . GLN A 1 104 ? -6.730 -2.121 12.471 1.00 93.88 104 GLN A CA 1
ATOM 802 C C . GLN A 1 104 ? -6.963 -1.763 13.930 1.00 93.88 104 GLN A C 1
ATOM 804 O O . GLN A 1 104 ? -6.177 -2.137 14.799 1.00 93.88 104 GLN A O 1
ATOM 809 N N . LEU A 1 105 ? -8.049 -1.044 14.181 1.00 94.94 105 LEU A N 1
ATOM 810 C CA . LEU A 1 105 ? -8.522 -0.674 15.505 1.00 94.94 105 LEU A CA 1
ATOM 811 C C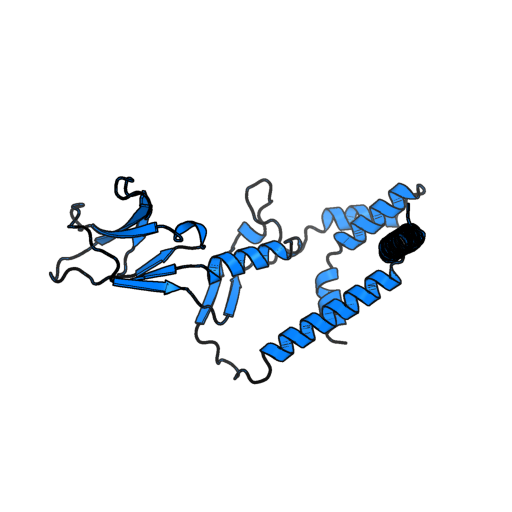 . LEU A 1 105 ? -9.676 -1.589 15.896 1.00 94.94 105 LEU A C 1
ATOM 813 O O . LEU A 1 105 ? -10.546 -1.837 15.068 1.00 94.94 105 LEU A O 1
ATOM 817 N N . TYR A 1 106 ? -9.705 -2.025 17.152 1.00 95.00 106 TYR A N 1
ATOM 818 C CA . TYR A 1 106 ? -10.764 -2.858 17.717 1.00 95.00 106 TYR A CA 1
ATOM 819 C C . TYR A 1 106 ? -11.276 -2.259 19.023 1.00 95.00 106 TYR A C 1
ATOM 821 O O . TYR A 1 106 ? -10.491 -1.765 19.840 1.00 95.00 106 TYR A O 1
ATOM 829 N N . TRP A 1 107 ? -12.582 -2.345 19.240 1.00 94.06 107 TRP A N 1
ATOM 830 C CA . TRP A 1 107 ? -13.234 -1.913 20.474 1.00 94.06 107 TRP A CA 1
ATOM 831 C C . TRP A 1 107 ? -14.357 -2.873 20.859 1.00 94.06 107 TRP A C 1
ATOM 833 O O . TRP A 1 107 ? -14.807 -3.693 20.065 1.00 94.06 107 TRP A O 1
ATOM 843 N N . SER A 1 108 ? -14.808 -2.788 22.099 1.00 90.44 108 SER A N 1
ATOM 844 C CA . SER A 1 108 ? -15.929 -3.566 22.601 1.00 90.44 108 SER A CA 1
ATOM 845 C C . SER A 1 108 ? -17.227 -2.801 22.345 1.00 90.44 108 SER A C 1
ATOM 847 O O . SER A 1 108 ? -17.261 -1.580 22.530 1.00 90.44 108 SER A O 1
ATOM 849 N N . PRO A 1 109 ? -18.305 -3.479 21.917 1.00 85.56 109 PRO A N 1
ATOM 850 C CA . PRO A 1 109 ? -19.596 -2.825 21.786 1.00 85.56 109 PRO A CA 1
ATOM 851 C C . PRO A 1 109 ? -20.119 -2.398 23.171 1.00 85.56 109 PRO A C 1
ATOM 853 O O . PRO A 1 109 ? -19.722 -2.984 24.184 1.00 85.56 109 PRO A O 1
ATOM 856 N N . PRO A 1 110 ? -21.023 -1.406 23.235 1.00 80.38 110 PRO A N 1
ATOM 857 C CA . PRO A 1 110 ? -21.731 -1.047 24.461 1.00 80.38 110 PRO A CA 1
ATOM 858 C C . PRO A 1 110 ? -22.372 -2.277 25.128 1.00 80.38 110 PRO A C 1
ATOM 860 O O . PRO A 1 110 ? -22.910 -3.143 24.443 1.00 80.38 110 PRO A O 1
ATOM 863 N N . GLU A 1 111 ? -22.326 -2.354 26.464 1.00 72.56 111 GLU A N 1
ATOM 864 C CA . GLU A 1 111 ? -22.880 -3.490 27.229 1.00 72.56 111 GLU A CA 1
ATOM 865 C C . GLU A 1 111 ? -24.410 -3.609 27.118 1.00 72.56 111 GLU A C 1
ATOM 867 O O . GLU A 1 111 ? -24.970 -4.686 27.336 1.00 72.56 111 GLU A O 1
ATOM 872 N N . ASP A 1 112 ? -25.088 -2.512 26.785 1.00 68.94 112 ASP A N 1
ATOM 873 C CA . ASP A 1 112 ? -26.527 -2.499 26.584 1.00 68.94 112 ASP A CA 1
ATOM 874 C C . ASP A 1 112 ? -26.859 -3.010 25.174 1.00 68.94 112 ASP A C 1
ATOM 876 O O . ASP A 1 112 ? -26.294 -2.539 24.189 1.00 68.94 112 ASP A O 1
ATOM 880 N N . ASP A 1 113 ? -27.817 -3.939 25.077 1.00 65.12 113 ASP A N 1
ATOM 881 C CA . ASP A 1 113 ? -28.331 -4.573 23.843 1.00 65.12 113 ASP A CA 1
ATOM 882 C C . ASP A 1 113 ? -29.154 -3.578 22.982 1.00 65.12 113 ASP A C 1
ATOM 884 O O . ASP A 1 113 ? -30.272 -3.843 22.530 1.00 65.12 113 ASP A O 1
ATOM 888 N N . VAL A 1 114 ? -28.644 -2.354 22.848 1.00 71.31 114 VAL A N 1
ATOM 889 C CA . VAL A 1 114 ? -29.237 -1.251 22.103 1.00 71.31 114 VAL A CA 1
ATOM 890 C C . VAL A 1 114 ? -28.926 -1.470 20.634 1.00 71.31 114 VAL A C 1
ATOM 892 O O . VAL A 1 114 ? -27.783 -1.703 20.252 1.00 71.31 114 VAL A O 1
ATOM 895 N N . ALA A 1 115 ? -29.955 -1.375 19.794 1.00 80.31 115 ALA A N 1
ATOM 896 C CA . ALA A 1 115 ? -29.771 -1.402 18.353 1.00 80.31 115 ALA A CA 1
ATOM 897 C C . ALA A 1 115 ? -28.887 -0.217 17.937 1.00 80.31 115 ALA A C 1
ATOM 899 O O . ALA A 1 115 ? -29.285 0.937 18.091 1.00 80.31 115 ALA A O 1
ATOM 900 N N . LEU A 1 116 ? -27.695 -0.526 17.437 1.00 86.31 116 LEU A N 1
ATOM 901 C CA . LEU A 1 116 ? -26.737 0.425 16.885 1.00 86.31 116 LEU A CA 1
ATOM 902 C C . LEU A 1 116 ? -26.890 0.479 15.370 1.00 86.31 116 LEU A C 1
ATOM 904 O O . LEU A 1 116 ? -27.213 -0.536 14.751 1.00 86.31 116 LEU A O 1
ATOM 908 N N . ASP A 1 117 ? -26.658 1.655 14.793 1.00 90.06 117 ASP A N 1
ATOM 909 C CA . ASP A 1 117 ? -26.617 1.819 13.339 1.00 90.06 117 ASP A CA 1
ATOM 910 C C . ASP A 1 117 ? -25.168 1.686 12.840 1.00 90.06 117 ASP A C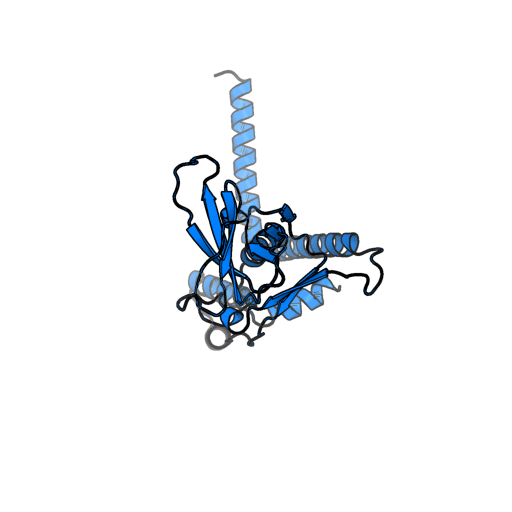 1
ATOM 912 O O . ASP A 1 117 ? -24.858 0.817 12.027 1.00 90.06 117 ASP A O 1
ATOM 916 N N . TYR A 1 118 ? -24.256 2.490 13.398 1.00 93.50 118 TYR A N 1
ATOM 917 C CA . TYR A 1 118 ? -22.819 2.463 13.104 1.00 93.50 118 TYR A CA 1
ATOM 918 C C . TYR A 1 118 ? -22.018 3.205 14.191 1.00 93.50 118 TYR A C 1
ATOM 920 O O . TYR A 1 118 ? -22.579 3.759 15.136 1.00 93.50 118 TYR A O 1
ATOM 928 N N . TYR A 1 119 ? -20.695 3.231 14.060 1.00 94.44 119 TYR A N 1
ATOM 929 C CA . TYR A 1 119 ? -19.766 4.002 14.881 1.00 94.44 119 TYR A CA 1
ATOM 930 C C . TYR A 1 119 ? -19.100 5.088 14.044 1.00 94.44 119 TYR A C 1
ATOM 932 O O . TYR A 1 119 ? -18.700 4.836 12.913 1.00 94.44 119 TYR A O 1
ATOM 940 N N . GLN A 1 120 ? -18.905 6.269 14.618 1.00 95.75 120 GLN A N 1
ATOM 941 C CA . GLN A 1 120 ? -18.037 7.301 14.060 1.00 95.75 120 GLN A CA 1
ATOM 942 C C . GLN A 1 120 ? -16.657 7.203 14.691 1.00 95.75 120 GLN A C 1
ATOM 944 O O . GLN A 1 120 ? -16.534 7.200 15.916 1.00 95.75 120 GLN A O 1
ATOM 949 N N . VAL A 1 121 ? -15.623 7.137 13.859 1.00 96.12 121 VAL A N 1
ATOM 950 C CA . VAL A 1 121 ? -14.229 7.029 14.287 1.00 96.12 121 VAL A CA 1
ATOM 951 C C . VAL A 1 121 ? -13.581 8.403 14.230 1.00 96.12 121 VAL A C 1
ATOM 953 O O . VAL A 1 121 ? -13.726 9.136 13.251 1.00 96.12 121 VAL A O 1
ATOM 956 N N . PHE A 1 122 ? -12.838 8.742 15.278 1.00 95.38 122 PHE A N 1
ATOM 957 C CA . PHE A 1 122 ? -12.122 10.002 15.392 1.00 95.38 122 PHE A CA 1
ATOM 958 C C . PHE A 1 122 ? -10.660 9.774 15.752 1.00 95.38 122 PHE A C 1
ATOM 960 O O . PHE A 1 122 ? -10.322 8.815 16.453 1.00 95.38 122 PHE A O 1
ATOM 967 N N . ARG A 1 123 ? -9.803 10.705 15.328 1.00 94.38 123 ARG A N 1
ATOM 968 C CA . ARG A 1 123 ? -8.408 10.791 15.763 1.00 94.38 123 ARG A CA 1
ATOM 969 C C . ARG A 1 123 ? -8.113 12.109 16.470 1.00 94.38 123 ARG A C 1
ATOM 971 O O . ARG A 1 123 ? -8.744 13.123 16.194 1.00 94.38 123 ARG A O 1
ATOM 978 N N . GLN A 1 124 ? -7.125 12.101 17.355 1.00 93.94 124 GLN A N 1
ATOM 979 C CA . GLN A 1 124 ? -6.622 13.285 18.051 1.00 93.94 124 GLN A CA 1
ATOM 980 C C . GLN A 1 124 ? -5.097 13.230 18.123 1.00 93.94 124 GLN A C 1
ATOM 982 O O . GLN A 1 124 ? -4.528 12.170 18.383 1.00 93.94 124 GLN A O 1
ATOM 987 N N . ALA A 1 125 ? -4.421 14.356 17.905 1.00 93.88 125 ALA A N 1
ATOM 988 C CA . ALA A 1 125 ? -2.966 14.419 17.993 1.00 93.88 125 ALA A CA 1
ATOM 989 C C . ALA A 1 125 ? -2.479 14.047 19.410 1.00 93.88 125 ALA A C 1
ATOM 991 O O . ALA A 1 125 ? -2.893 14.643 20.400 1.00 93.88 125 ALA A O 1
ATOM 992 N N . GLN A 1 126 ? -1.573 13.069 19.532 1.00 91.50 126 GLN A N 1
ATOM 993 C CA . GLN A 1 126 ? -1.078 12.600 20.839 1.00 91.50 126 GLN A CA 1
ATOM 994 C C . GLN A 1 126 ? -0.283 13.662 21.600 1.00 91.50 126 GLN A C 1
ATOM 996 O O . GLN A 1 126 ? -0.240 13.662 22.830 1.00 91.50 126 GLN A O 1
ATOM 1001 N N . ASN A 1 127 ? 0.404 14.532 20.866 1.00 93.38 127 ASN A N 1
ATOM 1002 C CA . ASN A 1 127 ? 1.271 15.568 21.416 1.00 93.38 127 ASN A CA 1
ATOM 1003 C C . ASN A 1 127 ? 0.512 16.830 21.849 1.00 93.38 127 ASN A C 1
ATOM 1005 O O . ASN A 1 127 ? 1.123 17.696 22.477 1.00 93.38 127 ASN A O 1
ATOM 1009 N N . ASP A 1 128 ? -0.778 16.930 21.531 1.00 91.50 128 ASP A N 1
ATOM 1010 C CA . ASP A 1 128 ? -1.625 18.067 21.866 1.00 91.50 128 ASP A CA 1
ATOM 1011 C C . ASP A 1 128 ? -2.994 17.581 22.376 1.00 91.50 128 ASP A C 1
ATOM 1013 O O . ASP A 1 128 ? -3.918 17.370 21.590 1.00 91.50 128 ASP A O 1
ATOM 1017 N N . PRO A 1 129 ? -3.147 17.396 23.700 1.00 81.44 129 PRO A N 1
ATOM 1018 C CA . PRO A 1 129 ? -4.401 16.941 24.298 1.00 81.44 129 PRO A CA 1
ATOM 1019 C C . PRO A 1 129 ? -5.576 17.914 24.121 1.00 81.44 129 PRO A C 1
ATOM 1021 O O . PRO A 1 129 ? -6.717 17.524 24.367 1.00 81.44 129 PRO A O 1
ATOM 1024 N N . GLU A 1 130 ? -5.311 19.172 23.748 1.00 88.88 130 GLU A N 1
ATOM 1025 C CA . GLU A 1 130 ? -6.339 20.179 23.457 1.00 88.88 130 GLU A CA 1
ATOM 1026 C C . GLU A 1 130 ? -6.722 20.207 21.969 1.00 88.88 130 GLU A C 1
ATOM 1028 O O . GLU A 1 130 ? -7.645 20.933 21.595 1.00 88.88 130 GLU A O 1
ATOM 1033 N N . ALA A 1 131 ? -6.057 19.411 21.122 1.00 89.19 131 ALA A N 1
ATOM 1034 C CA . ALA A 1 131 ? -6.395 19.306 19.711 1.00 89.19 131 ALA A CA 1
ATOM 1035 C C . ALA A 1 131 ? -7.835 18.814 19.523 1.00 89.19 131 ALA A C 1
ATOM 1037 O O . ALA A 1 131 ? -8.313 17.927 20.238 1.00 89.19 131 ALA A O 1
ATOM 1038 N N . GLU A 1 132 ? -8.521 19.379 18.531 1.00 90.69 132 GLU A N 1
ATOM 1039 C CA . GLU A 1 132 ? -9.856 18.930 18.153 1.00 90.69 132 GLU A CA 1
ATOM 1040 C C . GLU A 1 132 ? -9.809 17.498 17.608 1.00 90.69 132 GLU A C 1
ATOM 1042 O O . GLU A 1 132 ? -8.850 17.090 16.949 1.00 90.69 132 GLU A O 1
ATOM 1047 N N . PHE A 1 133 ? -10.864 16.735 17.891 1.00 92.06 133 PHE A N 1
ATOM 1048 C CA . PHE A 1 133 ? -11.045 15.418 17.298 1.00 92.06 133 PHE A CA 1
ATOM 1049 C C . PHE A 1 133 ? -11.369 15.568 15.813 1.00 92.06 133 PHE A C 1
ATOM 1051 O O . PHE A 1 133 ? -12.327 16.241 15.433 1.00 92.06 133 PHE A O 1
ATOM 1058 N N . GLU A 1 134 ? -10.581 14.907 14.978 1.00 94.56 134 GLU A N 1
ATOM 1059 C CA . GLU A 1 134 ? -10.778 14.854 13.538 1.00 94.56 134 GLU A CA 1
ATOM 1060 C C . GLU A 1 134 ? -11.574 13.602 13.179 1.00 94.56 134 GLU A C 1
ATOM 1062 O O . GLU A 1 134 ? -11.241 12.495 13.604 1.00 94.56 134 GLU A O 1
ATOM 1067 N N . TYR A 1 135 ? -12.640 13.782 12.403 1.00 94.56 135 TYR A N 1
ATOM 1068 C CA . TYR A 1 135 ? -13.471 12.687 11.917 1.00 94.56 135 TYR A CA 1
ATOM 1069 C C . TYR A 1 135 ? -12.737 11.872 10.844 1.00 94.56 135 TYR A C 1
ATOM 1071 O O . TYR A 1 135 ? -12.267 12.431 9.855 1.00 94.56 135 TYR A O 1
ATOM 1079 N N . MET A 1 136 ? -12.678 10.552 11.034 1.00 94.12 136 MET A N 1
ATOM 1080 C CA . MET A 1 136 ? -11.972 9.608 10.161 1.00 94.12 136 MET A CA 1
ATOM 1081 C C . MET A 1 136 ? -12.904 8.816 9.242 1.00 94.12 136 MET A C 1
ATOM 1083 O O . MET A 1 136 ? -12.490 8.402 8.161 1.00 94.12 136 MET A O 1
ATOM 1087 N N . GLY A 1 137 ? -14.150 8.590 9.658 1.00 93.69 137 GLY A N 1
ATOM 1088 C CA . GLY A 1 137 ? -15.097 7.774 8.906 1.00 93.69 137 GLY A CA 1
ATOM 1089 C C . GLY A 1 137 ? -16.077 7.019 9.794 1.00 93.69 137 GLY A C 1
ATOM 1090 O O . GLY A 1 137 ? -16.004 7.073 11.024 1.00 93.69 137 GLY A O 1
ATOM 1091 N N . ASP A 1 138 ? -16.966 6.282 9.136 1.00 95.19 138 ASP A N 1
ATOM 1092 C CA . ASP A 1 138 ? -17.947 5.415 9.778 1.00 95.19 138 ASP A CA 1
ATOM 1093 C C . ASP A 1 138 ? -17.450 3.958 9.801 1.00 95.19 138 ASP A C 1
ATOM 1095 O O . ASP A 1 138 ? -16.758 3.498 8.886 1.00 95.19 138 ASP A O 1
ATOM 1099 N N . ALA A 1 139 ? -17.822 3.210 10.836 1.00 93.50 139 ALA A N 1
ATOM 1100 C CA . ALA A 1 139 ? -17.578 1.780 10.976 1.00 93.50 139 ALA A CA 1
ATOM 1101 C C . ALA A 1 139 ? -18.875 1.062 11.362 1.00 93.50 139 ALA A C 1
ATOM 1103 O O . ALA A 1 139 ? -19.536 1.436 12.324 1.00 93.50 139 ALA A O 1
ATOM 1104 N N . TYR A 1 140 ? -19.239 0.022 10.617 1.00 91.88 140 TYR A N 1
ATOM 1105 C CA . TYR A 1 140 ? -20.463 -0.758 10.858 1.00 91.88 140 TYR A CA 1
ATOM 1106 C C . TYR A 1 140 ? -20.218 -1.991 11.737 1.00 91.88 140 TYR A C 1
ATOM 1108 O O . TYR A 1 140 ? -21.160 -2.596 12.239 1.00 91.88 140 TYR A O 1
ATOM 1116 N N . ASP A 1 141 ? -18.947 -2.322 11.952 1.00 91.00 141 ASP A N 1
ATOM 1117 C CA . ASP A 1 141 ? -18.482 -3.366 12.854 1.00 91.00 141 ASP A CA 1
ATOM 1118 C C . ASP A 1 141 ? -17.686 -2.743 14.005 1.00 91.00 141 ASP A C 1
ATOM 1120 O O . ASP A 1 141 ? -17.358 -1.557 14.000 1.00 91.00 141 ASP A O 1
ATOM 1124 N N . VAL A 1 142 ? -17.308 -3.567 14.980 1.00 92.25 142 VAL A N 1
ATOM 1125 C CA . VAL A 1 142 ? -16.426 -3.190 16.099 1.00 92.25 142 VAL A CA 1
ATOM 1126 C C . VAL A 1 142 ? -14.938 -3.151 15.708 1.00 92.25 142 VAL A C 1
ATOM 1128 O O . VAL A 1 142 ? -14.045 -3.487 16.491 1.00 92.25 142 VAL A O 1
ATOM 1131 N N . MET A 1 143 ? -14.684 -2.797 14.448 1.00 93.75 143 MET A N 1
ATOM 1132 C CA . MET A 1 143 ? -13.367 -2.716 13.835 1.00 93.75 143 MET A CA 1
ATOM 1133 C C . MET A 1 143 ? -13.335 -1.601 12.787 1.00 93.75 143 MET A C 1
ATOM 1135 O O . MET A 1 143 ? -14.290 -1.416 12.032 1.00 93.75 143 MET A O 1
ATOM 1139 N N . HIS A 1 144 ? -12.221 -0.874 12.712 1.00 94.19 144 HIS A N 1
ATOM 1140 C CA . HIS A 1 144 ? -11.963 0.101 11.652 1.00 94.19 144 HIS A CA 1
ATOM 1141 C C . HIS A 1 144 ? -10.525 -0.011 11.153 1.00 94.19 144 HIS A C 1
ATOM 1143 O O . HIS A 1 144 ? -9.598 -0.188 11.943 1.00 94.19 144 HIS A O 1
ATOM 1149 N N . THR A 1 145 ? -10.335 0.108 9.839 1.00 92.75 145 THR A N 1
ATOM 1150 C CA . THR A 1 145 ? -9.013 0.040 9.206 1.00 92.75 145 THR A CA 1
ATOM 1151 C C . THR A 1 145 ? -8.560 1.426 8.772 1.00 92.75 145 THR A C 1
ATOM 1153 O O . THR A 1 145 ? -9.249 2.099 8.012 1.00 92.75 145 THR A O 1
ATOM 1156 N N . ILE A 1 146 ? -7.363 1.814 9.200 1.00 92.06 146 ILE A N 1
ATOM 1157 C CA . ILE A 1 146 ? -6.692 3.049 8.801 1.00 92.06 146 ILE A CA 1
ATOM 1158 C C . ILE A 1 146 ? -5.539 2.686 7.872 1.00 92.06 146 ILE A C 1
ATOM 1160 O O . ILE A 1 146 ? -4.656 1.913 8.243 1.00 92.06 146 ILE A O 1
ATOM 1164 N N . SER A 1 147 ? -5.547 3.243 6.663 1.00 88.75 147 SER A N 1
ATOM 1165 C CA . SER A 1 147 ? -4.561 2.911 5.634 1.00 88.75 147 SER A CA 1
ATOM 1166 C C . SER A 1 147 ? -3.358 3.847 5.674 1.00 88.75 147 SER A C 1
ATOM 1168 O O . SER A 1 147 ? -3.509 5.058 5.542 1.00 88.75 147 SER A O 1
ATOM 1170 N N . GLY A 1 148 ? -2.160 3.274 5.780 1.00 86.25 148 GLY A N 1
ATOM 1171 C CA . GLY A 1 148 ? -0.900 4.012 5.713 1.00 86.25 148 GLY A CA 1
ATOM 1172 C C . GLY A 1 148 ? -0.465 4.674 7.024 1.00 86.25 148 GLY A C 1
ATOM 1173 O O . GLY A 1 148 ? -1.258 5.173 7.821 1.00 86.25 148 GLY A O 1
ATOM 1174 N N . ARG A 1 149 ? 0.858 4.712 7.227 1.00 88.00 149 ARG A N 1
ATOM 1175 C CA . ARG A 1 149 ? 1.484 5.159 8.479 1.00 88.00 149 ARG A CA 1
ATOM 1176 C C . ARG A 1 149 ? 1.148 6.592 8.873 1.00 88.00 149 ARG A C 1
ATOM 1178 O O . ARG A 1 149 ? 0.978 6.882 10.052 1.00 88.00 149 ARG A O 1
ATOM 1185 N N . THR A 1 150 ? 1.095 7.491 7.895 1.00 88.81 150 THR A N 1
ATOM 1186 C CA . THR A 1 150 ? 0.889 8.928 8.123 1.00 88.81 150 THR A CA 1
ATOM 1187 C C . THR A 1 150 ? -0.461 9.238 8.750 1.00 88.81 150 THR A C 1
ATOM 1189 O O . THR A 1 150 ? -0.600 10.273 9.394 1.00 88.81 150 THR A O 1
ATOM 1192 N N . GLU A 1 151 ? -1.432 8.340 8.583 1.00 89.44 151 GLU A N 1
ATOM 1193 C CA . GLU A 1 151 ? -2.786 8.537 9.078 1.00 89.44 151 GLU A CA 1
ATOM 1194 C C . GLU A 1 151 ? -2.955 8.147 10.549 1.00 89.44 151 GLU A C 1
ATOM 1196 O O . GLU A 1 151 ? -3.891 8.634 11.187 1.00 89.44 151 GLU A O 1
ATOM 1201 N N . TRP A 1 152 ? -2.064 7.307 11.098 1.00 92.25 152 TRP A N 1
ATOM 1202 C CA . TRP A 1 152 ? -2.185 6.818 12.474 1.00 92.25 152 TRP A CA 1
ATOM 1203 C C . TRP A 1 152 ? -0.998 7.091 13.397 1.00 92.25 152 TRP A C 1
ATOM 1205 O O . TRP A 1 152 ? -1.182 7.155 14.614 1.00 92.25 152 TRP A O 1
ATOM 1215 N N . ASP A 1 153 ? 0.210 7.264 12.863 1.00 94.06 153 ASP A N 1
ATOM 1216 C CA . ASP A 1 153 ? 1.397 7.492 13.689 1.00 94.06 153 ASP A CA 1
ATOM 1217 C C . ASP A 1 153 ? 1.299 8.857 14.393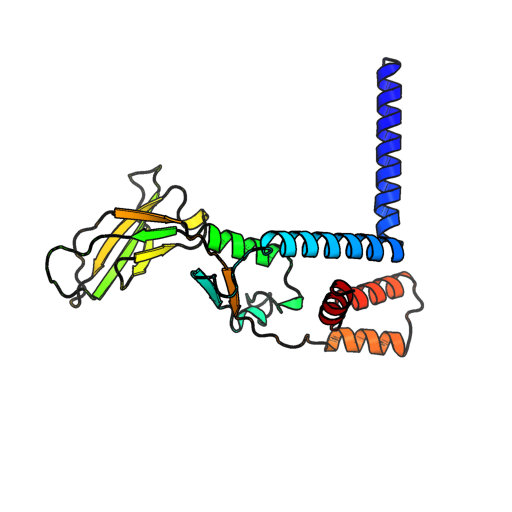 1.00 94.06 153 ASP A C 1
ATOM 1219 O O . ASP A 1 153 ? 1.127 9.894 13.754 1.00 94.06 153 ASP A O 1
ATOM 1223 N N . GLY A 1 154 ? 1.390 8.858 15.725 1.00 93.06 154 GLY A N 1
ATOM 1224 C CA . GLY A 1 154 ? 1.241 10.065 16.545 1.00 93.06 154 GLY A CA 1
ATOM 1225 C C . GLY A 1 154 ? -0.200 10.483 16.863 1.00 93.06 154 GLY A C 1
ATOM 1226 O O . GLY A 1 154 ? -0.392 11.591 17.368 1.00 93.06 154 GLY A O 1
ATOM 1227 N N . TYR A 1 155 ? -1.196 9.619 16.635 1.00 94.00 155 TYR A N 1
ATOM 1228 C CA . TYR A 1 155 ? -2.603 9.892 16.954 1.00 94.00 155 TYR A CA 1
ATOM 1229 C C . TYR A 1 155 ? -3.191 8.933 18.000 1.00 94.00 155 TYR A C 1
ATOM 1231 O O . TYR A 1 155 ? -2.822 7.763 18.095 1.00 94.00 155 TYR A O 1
ATOM 1239 N N . ASN A 1 156 ? -4.091 9.456 18.829 1.00 93.12 156 ASN A N 1
ATOM 1240 C CA . ASN A 1 156 ? -5.010 8.689 19.664 1.00 93.12 156 ASN A CA 1
ATOM 1241 C C . ASN A 1 156 ? -6.333 8.531 18.924 1.00 93.12 156 ASN A C 1
ATOM 1243 O O . ASN A 1 156 ? -6.703 9.401 18.138 1.00 93.12 156 ASN A O 1
ATOM 1247 N N . PHE A 1 157 ? -7.067 7.466 19.230 1.00 94.88 157 PHE A N 1
ATOM 1248 C CA . PHE A 1 157 ? -8.325 7.154 18.564 1.00 94.88 157 PHE A CA 1
ATOM 1249 C C . PHE A 1 157 ? -9.458 6.990 19.564 1.00 94.88 157 PHE A C 1
ATOM 1251 O O . PHE A 1 157 ? -9.264 6.466 20.665 1.00 94.88 157 PHE A O 1
ATOM 1258 N N . ALA A 1 158 ? -10.641 7.418 19.146 1.00 94.06 158 ALA A N 1
ATOM 1259 C CA . ALA A 1 158 ? -11.880 7.234 19.877 1.00 94.06 158 ALA A CA 1
ATOM 1260 C C . ALA A 1 158 ? -13.011 6.921 18.899 1.00 94.06 158 ALA A C 1
ATOM 1262 O O . ALA A 1 158 ? -12.958 7.305 17.729 1.00 94.06 158 ALA A O 1
ATOM 1263 N N . VAL A 1 159 ? -14.040 6.240 19.390 1.00 94.94 159 VAL A N 1
ATOM 1264 C CA . VAL A 1 159 ? -15.243 5.932 18.615 1.00 94.94 159 VAL A CA 1
ATOM 1265 C C . VAL A 1 159 ? -16.485 6.414 19.341 1.00 94.94 159 VAL A C 1
ATOM 1267 O O . VAL A 1 159 ? -16.537 6.406 20.568 1.00 94.94 159 VAL A O 1
ATOM 1270 N N . VAL A 1 160 ? -17.495 6.831 18.589 1.00 94.50 160 VAL A N 1
ATOM 1271 C CA . VAL A 1 160 ? -18.791 7.262 19.121 1.00 94.50 160 VAL A CA 1
ATOM 1272 C C . VAL A 1 160 ? -19.882 6.434 18.443 1.00 94.50 160 VAL A C 1
ATOM 1274 O O . VAL A 1 160 ? -19.965 6.466 17.215 1.00 94.50 160 VAL A O 1
ATOM 1277 N N . PRO A 1 161 ? -20.714 5.682 19.182 1.00 93.69 161 PRO A N 1
ATOM 1278 C CA . PRO A 1 161 ? -21.819 4.947 18.588 1.00 93.69 161 PRO A CA 1
ATOM 1279 C C . PRO A 1 161 ? -22.929 5.903 18.158 1.00 93.69 161 PRO A C 1
ATOM 1281 O O . PRO A 1 161 ? -23.271 6.842 18.883 1.00 93.69 161 PRO A O 1
ATOM 1284 N N . ILE A 1 162 ? -23.519 5.619 17.003 1.00 93.62 162 ILE A N 1
ATOM 1285 C CA . ILE A 1 162 ? -24.688 6.303 16.464 1.00 93.62 162 ILE A CA 1
ATOM 1286 C C . ILE A 1 162 ? -25.873 5.342 16.479 1.00 93.62 162 ILE A C 1
ATOM 1288 O O . ILE A 1 162 ? -25.792 4.195 16.026 1.00 93.62 162 ILE A O 1
ATOM 1292 N N . PHE A 1 163 ? -26.985 5.821 17.027 1.00 91.75 163 PHE A N 1
ATOM 1293 C CA . PHE A 1 163 ? -28.222 5.065 17.148 1.00 91.75 163 PHE A CA 1
ATOM 1294 C C . PHE A 1 163 ? -29.161 5.335 15.957 1.00 91.75 163 PHE A C 1
ATOM 1296 O O . PHE A 1 163 ? -29.072 6.391 15.330 1.00 91.75 163 PHE A O 1
ATOM 1303 N N . PRO A 1 164 ? -30.127 4.439 15.670 1.00 90.81 164 PRO A N 1
ATOM 1304 C CA . PRO A 1 164 ? -31.065 4.588 14.550 1.00 90.81 164 PRO A CA 1
ATOM 1305 C C . PRO A 1 164 ? -31.935 5.855 14.573 1.00 90.81 164 PRO A C 1
ATOM 1307 O O . PRO A 1 164 ? -32.546 6.207 13.566 1.00 90.81 164 PRO A O 1
ATOM 1310 N N . ASP A 1 165 ? -32.046 6.529 15.720 1.00 89.88 165 ASP A N 1
ATOM 1311 C CA . ASP A 1 165 ? -32.744 7.812 15.852 1.00 89.88 165 ASP A CA 1
ATOM 1312 C C . ASP A 1 165 ? -31.847 9.030 15.542 1.00 89.88 165 ASP A C 1
ATOM 1314 O O . ASP A 1 165 ? -32.311 10.171 15.607 1.00 89.88 165 ASP A O 1
ATOM 1318 N N . GLY A 1 166 ? -30.583 8.790 15.179 1.00 87.50 166 GLY A N 1
ATOM 1319 C CA . GLY A 1 166 ? -29.565 9.793 14.879 1.00 87.50 166 GLY A CA 1
ATOM 1320 C C . GLY A 1 166 ? -28.877 10.381 16.111 1.00 87.50 166 GLY A C 1
ATOM 1321 O O . GLY A 1 166 ? -28.081 11.310 15.970 1.00 87.50 166 GLY A O 1
ATOM 1322 N N . SER A 1 167 ? -29.182 9.891 17.315 1.00 90.06 167 SER A N 1
ATOM 1323 C CA . SER A 1 167 ? -28.476 10.306 18.526 1.00 90.06 167 SER A CA 1
ATOM 1324 C C . SER A 1 167 ? -27.111 9.620 18.643 1.00 90.06 167 SER A C 1
ATOM 1326 O O . SER A 1 167 ? -26.896 8.523 18.128 1.00 90.06 167 SER A O 1
ATOM 1328 N N . SER A 1 168 ? -26.175 10.286 19.319 1.00 90.00 168 SER A N 1
ATOM 1329 C CA . SER A 1 168 ? -24.836 9.768 19.605 1.00 90.00 168 SER A CA 1
ATOM 1330 C C . SER A 1 168 ? -24.728 9.321 21.061 1.00 90.00 168 SER A C 1
ATOM 1332 O O . SER A 1 168 ? -25.214 10.021 21.955 1.00 90.00 168 SER A O 1
ATOM 1334 N N . GLY A 1 169 ? -24.056 8.200 21.310 1.00 85.44 169 GLY A N 1
ATOM 1335 C CA . GLY A 1 169 ? -23.709 7.765 22.664 1.00 85.44 169 GLY A CA 1
ATOM 1336 C C . GLY A 1 169 ? -22.466 8.458 23.223 1.00 85.44 169 GLY A C 1
ATOM 1337 O O . GLY A 1 169 ? -21.969 9.441 22.671 1.00 85.44 169 GLY A O 1
ATOM 1338 N N . GLU A 1 170 ? -21.963 7.940 24.344 1.00 86.69 170 GLU A N 1
ATOM 1339 C CA . GLU A 1 170 ? -20.670 8.367 24.885 1.00 86.69 170 GLU A CA 1
ATOM 1340 C C . GLU A 1 170 ? -19.518 7.861 24.011 1.00 86.69 170 GLU A C 1
ATOM 1342 O O . GLU A 1 170 ? -19.663 6.894 23.264 1.00 86.69 170 GLU A O 1
ATOM 1347 N N . TYR A 1 171 ? -18.368 8.529 24.081 1.00 85.62 171 TYR A N 1
ATOM 1348 C CA . TYR A 1 171 ? -17.190 8.090 23.344 1.00 85.62 171 TYR A CA 1
ATOM 1349 C C . TYR A 1 171 ? -16.515 6.908 24.053 1.00 85.62 171 TYR A C 1
ATOM 1351 O O . TYR A 1 171 ? -16.455 6.849 25.282 1.00 85.62 171 TYR A O 1
ATOM 1359 N N . TYR A 1 172 ? -15.952 5.999 23.264 1.00 84.19 172 TYR A N 1
ATOM 1360 C CA . TYR A 1 172 ? -15.191 4.841 23.715 1.00 84.19 172 TYR A CA 1
ATOM 1361 C C . TYR A 1 172 ? -13.753 4.958 23.229 1.00 84.19 172 TYR A C 1
ATOM 1363 O O . TYR A 1 172 ? -13.484 5.421 22.116 1.00 84.19 172 TYR A O 1
ATOM 1371 N N . PHE A 1 173 ? -12.822 4.523 24.070 1.00 84.19 173 PHE A N 1
ATOM 1372 C CA . PHE A 1 173 ? -11.436 4.349 23.662 1.00 84.19 173 PHE A CA 1
ATOM 1373 C C . PHE A 1 173 ? -11.263 3.023 22.925 1.00 84.19 173 PHE A C 1
ATOM 1375 O O . PHE A 1 173 ? -12.012 2.073 23.138 1.00 84.19 173 PHE A O 1
ATOM 1382 N N . ILE A 1 174 ? -10.250 2.970 22.066 1.00 92.12 174 ILE A N 1
ATOM 1383 C CA . ILE A 1 174 ? -9.847 1.740 21.387 1.00 92.12 174 ILE A CA 1
ATOM 1384 C C . ILE A 1 174 ? -9.267 0.751 22.404 1.00 92.12 174 ILE A C 1
ATOM 1386 O O . ILE A 1 174 ? -8.378 1.108 23.179 1.00 92.12 174 ILE A O 1
ATOM 1390 N N . ASP A 1 175 ? -9.730 -0.498 22.359 1.00 90.69 175 ASP A N 1
ATOM 1391 C CA . ASP A 1 175 ? -9.259 -1.569 23.244 1.00 90.69 175 ASP A CA 1
ATOM 1392 C C . ASP A 1 175 ? -7.912 -2.122 22.784 1.00 90.69 175 ASP A C 1
ATOM 1394 O O . ASP A 1 175 ? -7.023 -2.415 23.587 1.00 90.69 175 ASP A O 1
ATOM 1398 N N . SER A 1 176 ? -7.762 -2.297 21.471 1.00 93.00 176 SER A N 1
ATOM 1399 C CA . SER A 1 176 ? -6.526 -2.792 20.878 1.00 93.00 176 SER A CA 1
ATOM 1400 C C . SER A 1 176 ? -6.345 -2.309 19.445 1.00 93.00 176 SER A C 1
ATOM 1402 O O . SER A 1 176 ? -7.308 -2.005 18.742 1.00 93.00 176 SER A O 1
ATOM 1404 N N . ALA A 1 177 ? -5.087 -2.244 19.020 1.00 92.25 177 ALA A N 1
ATOM 1405 C CA . ALA A 1 177 ? -4.715 -1.919 17.656 1.00 92.25 177 ALA A CA 1
ATOM 1406 C C . ALA A 1 177 ? -3.654 -2.906 17.159 1.00 92.25 177 ALA A C 1
ATOM 1408 O O . ALA A 1 177 ? -2.727 -3.248 17.900 1.00 92.25 177 ALA A O 1
ATOM 1409 N N . SER A 1 178 ? -3.782 -3.357 15.914 1.00 91.19 178 SER A N 1
ATOM 1410 C CA . SER A 1 178 ? -2.838 -4.280 15.279 1.00 91.19 178 SER A CA 1
ATOM 1411 C C . SER A 1 178 ? -2.470 -3.807 13.882 1.00 91.19 178 SER A C 1
ATOM 1413 O O . SER A 1 178 ? -3.334 -3.379 13.117 1.00 91.19 178 SER A O 1
ATOM 1415 N N . LEU A 1 179 ? -1.189 -3.910 13.534 1.00 88.88 179 LEU A N 1
ATOM 1416 C CA . LEU A 1 179 ? -0.751 -3.695 12.159 1.00 88.88 179 LEU A CA 1
ATOM 1417 C C . LEU A 1 179 ? -1.270 -4.816 11.264 1.00 88.88 179 LEU A C 1
ATOM 1419 O O . LEU A 1 179 ? -1.365 -5.971 11.684 1.00 88.88 179 LEU A O 1
ATOM 1423 N N . ILE A 1 180 ? -1.589 -4.462 10.026 1.00 84.00 180 ILE A N 1
ATOM 1424 C CA . ILE A 1 180 ? -1.946 -5.434 9.004 1.00 84.00 180 ILE A CA 1
ATOM 1425 C C . ILE A 1 180 ? -0.659 -6.048 8.448 1.00 84.00 180 ILE A C 1
ATOM 1427 O O . ILE A 1 180 ? 0.156 -5.368 7.826 1.00 84.00 180 ILE A O 1
ATOM 1431 N N . GLU A 1 181 ? -0.498 -7.354 8.641 1.00 82.12 181 GLU A N 1
ATOM 1432 C CA . GLU A 1 181 ? 0.635 -8.128 8.128 1.00 82.12 181 GLU A CA 1
ATOM 1433 C C . GLU A 1 181 ? 0.161 -9.074 7.009 1.00 82.12 181 GLU A C 1
ATOM 1435 O O . GLU A 1 181 ? -0.124 -10.246 7.266 1.00 82.12 181 GLU A O 1
ATOM 1440 N N . PRO A 1 182 ? 0.037 -8.600 5.752 1.00 75.31 182 PRO A N 1
ATOM 1441 C CA . PRO A 1 182 ? -0.411 -9.456 4.660 1.00 75.31 182 PRO A CA 1
ATOM 1442 C C . PRO A 1 182 ? 0.612 -10.552 4.363 1.00 75.31 182 PRO A C 1
ATOM 1444 O O . PRO A 1 182 ? 1.796 -10.276 4.154 1.00 75.31 182 PRO A O 1
ATOM 1447 N N . LYS A 1 183 ? 0.142 -11.797 4.241 1.00 76.06 183 LYS A N 1
ATOM 1448 C CA . LYS A 1 183 ? 0.966 -12.904 3.728 1.00 76.06 183 LYS A CA 1
ATOM 1449 C C . LYS A 1 183 ? 1.081 -12.856 2.205 1.00 76.06 183 LYS A C 1
ATOM 1451 O O . LYS A 1 183 ? 2.092 -13.292 1.654 1.00 76.06 183 LYS A O 1
ATOM 1456 N N . ALA A 1 184 ? 0.072 -12.305 1.530 1.00 74.94 184 ALA A N 1
ATOM 1457 C CA . ALA A 1 184 ? 0.100 -12.021 0.103 1.00 74.94 184 ALA A CA 1
ATOM 1458 C C . ALA A 1 184 ? -0.721 -10.776 -0.255 1.00 74.94 184 ALA A C 1
ATOM 1460 O O . ALA A 1 184 ? -1.691 -10.425 0.418 1.00 74.94 184 ALA A O 1
ATOM 1461 N N . LEU A 1 185 ? -0.331 -10.148 -1.363 1.00 77.75 185 LEU A N 1
ATOM 1462 C CA . LEU A 1 185 ? -1.052 -9.049 -1.992 1.00 77.75 185 LEU A CA 1
ATOM 1463 C C . LEU A 1 185 ? -1.453 -9.478 -3.397 1.00 77.75 185 LEU A C 1
ATOM 1465 O O . LEU A 1 185 ? -0.613 -9.954 -4.164 1.00 77.75 185 LEU A O 1
ATOM 1469 N N . LEU A 1 186 ? -2.728 -9.309 -3.719 1.00 79.25 186 LEU A N 1
ATOM 1470 C CA . LEU A 1 186 ? -3.273 -9.532 -5.047 1.00 79.25 186 LEU A CA 1
ATOM 1471 C C . LEU A 1 186 ? -3.798 -8.197 -5.553 1.00 79.25 186 LEU A C 1
ATOM 1473 O O . LEU A 1 186 ? -4.589 -7.546 -4.883 1.00 79.25 186 LEU A O 1
ATOM 1477 N N . PHE A 1 187 ? -3.337 -7.777 -6.721 1.00 76.12 187 PHE A N 1
ATOM 1478 C CA . PHE A 1 187 ? -3.839 -6.570 -7.356 1.00 76.12 187 PHE A CA 1
ATOM 1479 C C . PHE A 1 187 ? -4.895 -6.968 -8.385 1.00 76.12 187 PHE A C 1
ATOM 1481 O O . PHE A 1 187 ? -4.579 -7.725 -9.308 1.00 76.12 187 PHE A O 1
ATOM 1488 N N . ASP A 1 188 ? -6.128 -6.489 -8.219 1.00 77.31 188 ASP A N 1
ATOM 1489 C CA . ASP A 1 188 ? -7.161 -6.628 -9.243 1.00 77.31 188 ASP A CA 1
ATOM 1490 C C . ASP A 1 188 ? -6.999 -5.480 -10.241 1.00 77.31 188 ASP A C 1
ATOM 1492 O O . ASP A 1 188 ? -7.288 -4.318 -9.952 1.00 77.31 188 ASP A O 1
ATOM 1496 N N . ILE A 1 189 ? -6.388 -5.800 -11.380 1.00 70.12 189 ILE A N 1
ATOM 1497 C CA . ILE A 1 189 ? -5.934 -4.826 -12.369 1.00 70.12 189 ILE A CA 1
ATOM 1498 C C . ILE A 1 189 ? -6.595 -5.138 -13.698 1.00 70.12 189 ILE A C 1
ATOM 1500 O O . ILE A 1 189 ? -6.497 -6.254 -14.218 1.00 70.12 189 ILE A O 1
ATOM 1504 N N . ILE A 1 190 ? -7.176 -4.112 -14.315 1.00 65.75 190 ILE A N 1
ATOM 1505 C CA . ILE A 1 190 ? -7.588 -4.197 -15.709 1.00 65.75 190 ILE A CA 1
ATOM 1506 C C . ILE A 1 190 ? -6.342 -4.070 -16.586 1.00 65.75 190 ILE A C 1
ATOM 1508 O O . ILE A 1 190 ? -5.710 -3.012 -16.668 1.00 65.75 190 ILE A O 1
ATOM 1512 N N . PHE A 1 191 ? -6.006 -5.162 -17.271 1.00 62.06 191 PHE A N 1
ATOM 1513 C CA . PHE A 1 191 ? -5.015 -5.168 -18.340 1.00 62.06 191 PHE A CA 1
ATOM 1514 C C . PHE A 1 191 ? -5.660 -4.643 -19.627 1.00 62.06 191 PHE A C 1
ATOM 1516 O O . PHE A 1 191 ? -6.239 -5.411 -20.396 1.00 62.06 191 PHE A O 1
ATOM 1523 N N . ASP A 1 192 ? -5.564 -3.336 -19.871 1.00 60.56 192 ASP A N 1
ATOM 1524 C CA . ASP A 1 192 ? -5.816 -2.794 -21.209 1.00 60.56 192 ASP A CA 1
ATOM 1525 C C . ASP A 1 192 ? -4.546 -3.004 -22.051 1.00 60.56 192 ASP A C 1
ATOM 1527 O O . ASP A 1 192 ? -3.481 -2.531 -21.628 1.00 60.56 192 ASP A O 1
ATOM 1531 N N . PRO A 1 193 ? -4.597 -3.720 -23.197 1.00 56.06 193 PRO A N 1
ATOM 1532 C CA . PRO A 1 193 ? -3.471 -3.761 -24.119 1.00 56.06 193 PRO A CA 1
ATOM 1533 C C . PRO A 1 193 ? -2.995 -2.332 -24.373 1.00 56.06 193 PRO A C 1
ATOM 1535 O O . PRO A 1 193 ? -3.797 -1.410 -24.543 1.00 56.06 193 PRO A O 1
ATOM 1538 N N . GLU A 1 194 ? -1.679 -2.137 -24.306 1.00 58.22 194 GLU A N 1
ATOM 1539 C CA . GLU A 1 194 ? -1.050 -0.841 -24.522 1.00 58.22 194 GLU A CA 1
ATOM 1540 C C . GLU A 1 194 ? -1.680 -0.152 -25.737 1.00 58.22 194 GLU A C 1
ATOM 1542 O O . GLU A 1 194 ? -1.959 -0.799 -26.748 1.00 58.22 194 GLU A O 1
ATOM 1547 N N . ASN A 1 195 ? -1.942 1.155 -25.643 1.00 65.06 195 ASN A N 1
ATOM 1548 C CA . ASN A 1 195 ? -2.319 1.904 -26.829 1.00 65.06 195 ASN A CA 1
ATOM 1549 C C . ASN A 1 195 ? -1.075 1.976 -27.713 1.00 65.06 195 ASN A C 1
ATOM 1551 O O . ASN A 1 195 ? -0.286 2.918 -27.631 1.00 65.06 195 ASN A O 1
ATOM 1555 N N . THR A 1 196 ? -0.916 0.959 -28.553 1.00 72.75 196 THR A N 1
ATOM 1556 C CA . THR A 1 196 ? 0.229 0.817 -29.436 1.00 72.75 196 THR A CA 1
ATOM 1557 C C . THR A 1 196 ? 0.222 1.886 -30.511 1.00 72.75 196 THR A C 1
ATOM 1559 O O . THR A 1 196 ? 1.200 1.984 -31.222 1.00 72.75 196 THR A O 1
ATOM 1562 N N . TYR A 1 197 ? -0.802 2.743 -30.627 1.00 80.25 197 TYR A N 1
ATOM 1563 C CA . TYR A 1 197 ? -0.890 3.737 -31.694 1.00 80.25 197 TYR A CA 1
ATOM 1564 C C . TYR A 1 197 ? 0.373 4.590 -31.827 1.00 80.25 197 TYR A C 1
ATOM 1566 O O . TYR A 1 197 ? 0.865 4.758 -32.936 1.00 80.25 197 TYR A O 1
ATOM 1574 N N . ASN A 1 198 ? 0.924 5.115 -30.726 1.00 82.81 198 ASN A N 1
ATOM 1575 C CA . ASN A 1 198 ? 2.137 5.936 -30.799 1.00 82.81 198 ASN A CA 1
ATOM 1576 C C . ASN A 1 198 ? 3.370 5.095 -31.145 1.00 82.81 198 ASN A C 1
ATOM 1578 O O . ASN A 1 198 ? 4.161 5.507 -31.993 1.00 82.81 198 ASN A O 1
ATOM 1582 N N . TYR A 1 199 ? 3.514 3.919 -30.529 1.00 86.12 199 TYR A N 1
ATOM 1583 C CA . TYR A 1 199 ? 4.569 2.964 -30.863 1.00 86.12 199 TYR A CA 1
ATOM 1584 C C . TYR A 1 199 ? 4.498 2.563 -32.343 1.00 86.12 199 TYR A C 1
ATOM 1586 O O . TYR A 1 199 ? 5.455 2.758 -33.081 1.00 86.12 199 TYR A O 1
ATOM 1594 N N . ASP A 1 200 ? 3.341 2.101 -32.805 1.00 86.94 200 ASP A N 1
ATOM 1595 C CA . ASP A 1 200 ? 3.039 1.679 -34.167 1.00 86.94 200 ASP A CA 1
ATOM 1596 C C . ASP A 1 200 ? 3.232 2.817 -35.161 1.00 86.94 200 ASP A C 1
ATOM 1598 O O . ASP A 1 200 ? 3.796 2.598 -36.231 1.00 86.94 200 ASP A O 1
ATOM 1602 N N . LEU A 1 201 ? 2.808 4.039 -34.828 1.00 89.38 201 LEU A N 1
ATOM 1603 C CA . LEU A 1 201 ? 2.998 5.215 -35.671 1.00 89.38 201 LEU A CA 1
ATOM 1604 C C . LEU A 1 201 ? 4.485 5.522 -35.837 1.00 89.38 201 LEU A C 1
ATOM 1606 O O . LEU A 1 201 ? 4.957 5.649 -36.967 1.00 89.38 201 LEU A O 1
ATOM 1610 N N . VAL A 1 202 ? 5.233 5.611 -34.735 1.00 90.94 202 VAL A N 1
ATOM 1611 C CA . VAL A 1 202 ? 6.674 5.887 -34.765 1.00 90.94 202 VAL A CA 1
ATOM 1612 C C . VAL A 1 202 ? 7.423 4.749 -35.461 1.00 90.94 202 VAL A C 1
ATOM 1614 O O . VAL A 1 202 ? 8.262 5.011 -36.322 1.00 90.94 202 VAL A O 1
ATOM 1617 N N . ASN A 1 203 ? 7.079 3.495 -35.175 1.00 92.06 203 ASN A N 1
ATOM 1618 C CA . ASN A 1 203 ? 7.662 2.307 -35.793 1.00 92.06 203 ASN A CA 1
ATOM 1619 C C . ASN A 1 203 ? 7.393 2.281 -37.303 1.00 92.06 203 ASN A C 1
ATOM 1621 O O . ASN A 1 203 ? 8.308 2.084 -38.101 1.00 92.06 203 ASN A O 1
ATOM 1625 N N . THR A 1 204 ? 6.156 2.567 -37.717 1.00 93.50 204 THR A N 1
ATOM 1626 C CA . THR A 1 204 ? 5.755 2.622 -39.130 1.00 93.50 204 THR A CA 1
ATOM 1627 C C . THR A 1 204 ? 6.469 3.752 -39.860 1.00 93.50 204 THR A C 1
ATOM 1629 O O . THR A 1 204 ? 7.020 3.520 -40.936 1.00 93.50 204 THR A O 1
ATOM 1632 N N . ILE A 1 205 ? 6.508 4.961 -39.285 1.00 91.38 205 ILE A N 1
ATOM 1633 C CA . ILE A 1 205 ? 7.211 6.111 -39.873 1.00 91.38 205 ILE A CA 1
ATOM 1634 C C . ILE A 1 205 ? 8.697 5.793 -40.031 1.00 91.38 205 ILE A C 1
ATOM 1636 O O . ILE A 1 205 ? 9.250 5.999 -41.107 1.00 91.38 205 ILE A O 1
ATOM 1640 N N . THR A 1 206 ? 9.326 5.237 -38.997 1.00 91.44 206 THR A N 1
ATOM 1641 C CA . THR A 1 206 ? 10.760 4.910 -38.985 1.00 91.44 206 THR A CA 1
ATOM 1642 C C . THR A 1 206 ? 11.094 3.794 -39.969 1.00 91.44 206 THR A C 1
ATOM 1644 O O . THR A 1 206 ? 12.108 3.859 -40.657 1.00 91.44 206 THR A O 1
ATOM 1647 N N . THR A 1 207 ? 10.225 2.789 -40.083 1.00 90.81 207 THR A N 1
ATOM 1648 C CA . THR A 1 207 ? 10.383 1.685 -41.037 1.00 90.81 207 THR A CA 1
ATOM 1649 C C . THR A 1 207 ? 10.198 2.166 -42.478 1.00 90.81 207 THR A C 1
ATOM 1651 O O . THR A 1 207 ? 10.936 1.749 -43.370 1.00 90.81 207 THR A O 1
ATOM 1654 N N . ALA A 1 208 ? 9.233 3.058 -42.724 1.00 92.19 208 ALA A N 1
ATOM 1655 C CA . ALA A 1 208 ? 8.958 3.605 -44.052 1.00 92.19 208 ALA A CA 1
ATOM 1656 C C . ALA A 1 208 ? 9.974 4.678 -44.484 1.00 92.19 208 ALA A C 1
ATOM 1658 O O . ALA A 1 208 ? 10.256 4.834 -45.674 1.00 92.19 208 ALA A O 1
ATOM 1659 N N . SER A 1 209 ? 10.502 5.455 -43.540 1.00 90.94 209 SER A N 1
ATOM 1660 C CA . SER A 1 209 ? 11.501 6.502 -43.764 1.00 90.94 209 SER A CA 1
ATOM 1661 C C . SER A 1 209 ? 12.377 6.678 -42.521 1.00 90.94 209 SER A C 1
ATOM 1663 O O . SER A 1 209 ? 12.053 7.478 -41.641 1.00 90.94 209 SER A O 1
ATOM 1665 N N . PRO A 1 210 ? 13.510 5.957 -42.460 1.00 88.12 210 PRO A N 1
ATOM 1666 C CA . PRO A 1 210 ? 14.453 6.071 -41.358 1.00 88.12 210 PRO A CA 1
ATOM 1667 C C . PRO A 1 210 ? 14.972 7.511 -41.222 1.00 88.12 210 PRO A C 1
ATOM 1669 O O . PRO A 1 210 ? 15.380 8.101 -42.231 1.00 88.12 210 PRO A O 1
ATOM 1672 N N . PRO A 1 211 ? 14.996 8.088 -40.005 1.00 89.38 211 PRO A N 1
ATOM 1673 C CA . PRO A 1 211 ? 15.576 9.404 -39.778 1.00 89.38 211 PRO A CA 1
ATOM 1674 C C . PRO A 1 211 ? 17.046 9.429 -40.207 1.00 89.38 211 PRO A C 1
ATOM 1676 O O . PRO A 1 211 ? 17.824 8.549 -39.847 1.00 89.38 211 PRO A O 1
ATOM 1679 N N . THR A 1 212 ? 17.436 10.449 -40.971 1.00 90.25 212 THR A N 1
ATOM 1680 C CA . THR A 1 212 ? 18.831 10.638 -41.404 1.00 90.25 212 THR A CA 1
ATOM 1681 C C . THR A 1 212 ? 19.669 11.399 -40.383 1.00 90.25 212 THR A C 1
ATOM 1683 O O . THR A 1 212 ? 20.893 11.344 -40.429 1.00 90.25 212 THR A O 1
ATOM 1686 N N . ASP A 1 213 ? 19.010 12.155 -39.504 1.00 94.44 213 ASP A N 1
ATOM 1687 C CA . ASP A 1 213 ? 19.655 12.852 -38.398 1.00 94.44 213 ASP A CA 1
ATOM 1688 C C . ASP A 1 213 ? 19.915 11.868 -37.254 1.00 94.44 213 ASP A C 1
ATOM 1690 O O . ASP A 1 213 ? 19.002 11.179 -36.798 1.00 94.44 213 ASP A O 1
ATOM 1694 N N . GLU A 1 214 ? 21.166 11.801 -36.803 1.00 90.12 214 GLU A N 1
ATOM 1695 C CA . GLU A 1 214 ? 21.623 10.839 -35.798 1.00 90.12 214 GLU A CA 1
ATOM 1696 C C . GLU A 1 214 ? 20.958 11.056 -34.431 1.00 90.12 214 GLU A C 1
ATOM 1698 O O . GLU A 1 214 ? 20.616 10.088 -33.753 1.00 90.12 214 GLU A O 1
ATOM 1703 N N . ALA A 1 215 ? 20.702 12.310 -34.043 1.00 88.94 215 ALA A N 1
ATOM 1704 C CA . ALA A 1 215 ? 20.045 12.614 -32.776 1.00 88.94 215 ALA A CA 1
ATOM 1705 C C . ALA A 1 215 ? 18.565 12.209 -32.811 1.00 88.94 215 ALA A C 1
ATOM 1707 O O . ALA A 1 215 ? 18.059 11.624 -31.852 1.00 88.94 215 ALA A O 1
ATOM 1708 N N . ILE A 1 216 ? 17.881 12.458 -33.933 1.00 88.75 216 ILE A N 1
ATOM 1709 C CA . ILE A 1 216 ? 16.485 12.036 -34.125 1.00 88.75 216 ILE A CA 1
ATOM 1710 C C . ILE A 1 216 ? 16.389 10.510 -34.206 1.00 88.75 216 ILE A C 1
ATOM 1712 O O . ILE A 1 216 ? 15.492 9.926 -33.597 1.00 88.75 216 ILE A O 1
ATOM 1716 N N . ALA A 1 217 ? 17.308 9.856 -34.919 1.00 89.31 217 ALA A N 1
ATOM 1717 C CA . ALA A 1 217 ? 17.368 8.400 -35.009 1.00 89.31 217 ALA A CA 1
ATOM 1718 C C . ALA A 1 217 ? 17.573 7.764 -33.627 1.00 89.31 217 ALA A C 1
ATOM 1720 O O . ALA A 1 217 ? 16.844 6.838 -33.273 1.00 89.31 217 ALA A O 1
ATOM 1721 N N . GLY A 1 218 ? 18.496 8.306 -32.826 1.00 88.19 218 GLY A N 1
ATOM 1722 C CA . GLY A 1 218 ? 18.731 7.860 -31.454 1.00 88.19 218 GLY A CA 1
ATOM 1723 C C . GLY A 1 218 ? 17.501 8.029 -30.560 1.00 88.19 218 GLY A C 1
ATOM 1724 O O . GLY A 1 218 ? 17.072 7.072 -29.924 1.00 88.19 218 GLY A O 1
ATOM 1725 N N . ALA A 1 219 ? 16.875 9.211 -30.567 1.00 89.38 219 ALA A N 1
ATOM 1726 C CA . ALA A 1 219 ? 15.667 9.470 -29.777 1.00 89.38 219 ALA A CA 1
ATOM 1727 C C . ALA A 1 219 ? 14.492 8.563 -30.182 1.00 89.38 219 ALA A C 1
ATOM 1729 O O . ALA A 1 219 ? 13.735 8.093 -29.336 1.00 89.38 219 ALA A O 1
ATOM 1730 N N . THR A 1 220 ? 14.365 8.287 -31.479 1.00 89.69 220 THR A N 1
ATOM 1731 C CA . THR A 1 220 ? 13.324 7.423 -32.040 1.00 89.69 220 THR A CA 1
ATOM 1732 C C . THR A 1 220 ? 13.530 5.964 -31.636 1.00 89.69 220 THR A C 1
ATOM 1734 O O . THR A 1 220 ? 12.585 5.305 -31.215 1.00 89.69 220 THR A O 1
ATOM 1737 N N . GLN A 1 221 ? 14.764 5.457 -31.711 1.00 89.00 221 GLN A N 1
ATOM 1738 C CA . GLN A 1 221 ? 15.091 4.107 -31.246 1.00 89.00 221 GLN A CA 1
ATOM 1739 C C . GLN A 1 221 ? 14.871 3.956 -29.742 1.00 89.00 221 GLN A C 1
ATOM 1741 O O . GLN A 1 221 ? 14.308 2.952 -29.313 1.00 89.00 221 GLN A O 1
ATOM 1746 N N . GLN A 1 222 ? 15.259 4.962 -28.956 1.00 85.31 222 GLN A N 1
ATOM 1747 C CA . GLN A 1 222 ? 15.026 4.965 -27.516 1.00 85.31 222 GLN A CA 1
ATOM 1748 C C . GLN A 1 222 ? 13.526 4.915 -27.201 1.00 85.31 222 GLN A C 1
ATOM 1750 O O . GLN A 1 222 ? 13.092 4.064 -26.433 1.00 85.31 222 GLN A O 1
ATOM 1755 N N . PHE A 1 223 ? 12.718 5.744 -27.874 1.00 87.00 223 PHE A N 1
ATOM 1756 C CA . PHE A 1 223 ? 11.263 5.714 -27.735 1.00 87.00 223 PHE A CA 1
ATOM 1757 C C . PHE A 1 223 ? 10.679 4.329 -28.055 1.00 87.00 223 PHE A C 1
ATOM 1759 O O . PHE A 1 223 ? 9.863 3.823 -27.290 1.00 87.00 223 PHE A O 1
ATOM 1766 N N . LEU A 1 224 ? 11.111 3.696 -29.152 1.00 87.75 224 LEU A N 1
ATOM 1767 C CA . LEU A 1 224 ? 10.649 2.355 -29.522 1.00 87.75 224 LEU A CA 1
ATOM 1768 C C . LEU A 1 224 ? 11.085 1.279 -28.514 1.00 87.75 224 LEU A C 1
ATOM 1770 O O . LEU A 1 224 ? 10.318 0.356 -28.278 1.00 87.75 224 LEU A O 1
ATOM 1774 N N . LYS A 1 225 ? 12.271 1.388 -27.900 1.00 81.44 225 LYS A N 1
ATOM 1775 C CA . LYS A 1 225 ? 12.723 0.466 -26.838 1.00 81.44 225 LYS A CA 1
ATOM 1776 C C . LYS A 1 225 ? 11.884 0.627 -25.566 1.00 81.44 225 LYS A C 1
ATOM 1778 O O . LYS A 1 225 ? 11.497 -0.362 -24.945 1.00 81.44 225 LYS A O 1
ATOM 1783 N N . ASP A 1 226 ? 11.610 1.869 -25.180 1.00 74.62 226 ASP A N 1
ATOM 1784 C CA . ASP A 1 226 ? 10.936 2.181 -23.918 1.00 74.62 226 ASP A CA 1
ATOM 1785 C C . ASP A 1 226 ? 9.433 1.881 -23.957 1.00 74.62 226 ASP A C 1
ATOM 1787 O O . ASP A 1 226 ? 8.868 1.525 -22.926 1.00 74.62 226 ASP A O 1
ATOM 1791 N N . ASN A 1 227 ? 8.814 1.969 -25.139 1.00 77.00 227 ASN A N 1
ATOM 1792 C CA . ASN A 1 227 ? 7.373 1.787 -25.354 1.00 77.00 227 ASN A CA 1
ATOM 1793 C C . ASN A 1 227 ? 7.062 0.515 -26.172 1.00 77.00 227 ASN A C 1
ATOM 1795 O O . ASN A 1 227 ? 6.094 0.495 -26.926 1.00 77.00 227 ASN A O 1
ATOM 1799 N N . ASP A 1 228 ? 7.922 -0.511 -26.121 1.00 77.81 228 ASP A N 1
ATOM 1800 C CA . ASP A 1 228 ? 7.681 -1.778 -26.825 1.00 77.81 228 ASP A CA 1
ATOM 1801 C C . ASP A 1 228 ? 6.581 -2.605 -26.123 1.00 77.81 228 ASP A C 1
ATOM 1803 O O . ASP A 1 228 ? 6.826 -3.124 -25.023 1.00 77.81 228 ASP A O 1
ATOM 1807 N N . PRO A 1 229 ? 5.420 -2.839 -26.771 1.00 72.38 229 PRO A N 1
ATOM 1808 C CA . PRO A 1 229 ? 4.310 -3.587 -26.178 1.00 72.38 229 PRO A CA 1
ATOM 1809 C C . PRO A 1 229 ? 4.614 -5.066 -25.947 1.00 72.38 229 PRO A C 1
ATOM 1811 O O . PRO A 1 229 ? 3.958 -5.727 -25.138 1.00 72.38 229 PRO A O 1
ATOM 1814 N N . ALA A 1 230 ? 5.613 -5.624 -26.633 1.00 73.75 230 ALA A N 1
ATOM 1815 C CA . ALA A 1 230 ? 6.028 -7.008 -26.447 1.00 73.75 230 ALA A CA 1
ATOM 1816 C C . ALA A 1 230 ? 7.057 -7.174 -25.320 1.00 73.75 230 ALA A C 1
ATOM 1818 O O . ALA A 1 230 ? 7.403 -8.312 -24.974 1.00 73.75 230 ALA A O 1
ATOM 1819 N N . ARG A 1 231 ? 7.555 -6.084 -24.722 1.00 69.12 231 ARG A N 1
ATOM 1820 C CA . ARG A 1 231 ? 8.651 -6.139 -23.745 1.00 69.12 231 ARG A CA 1
ATOM 1821 C C . ARG A 1 231 ? 8.293 -6.975 -22.521 1.00 69.12 231 ARG A C 1
ATOM 1823 O O . ARG A 1 231 ? 9.120 -7.779 -22.104 1.00 69.12 231 ARG A O 1
ATOM 1830 N N . PHE A 1 232 ? 7.068 -6.875 -21.993 1.00 59.06 232 PHE A N 1
ATOM 1831 C CA . PHE A 1 232 ? 6.636 -7.713 -20.864 1.00 59.06 232 PHE A CA 1
ATOM 1832 C C . PHE A 1 232 ? 6.753 -9.207 -21.186 1.00 59.06 232 PHE A C 1
ATOM 1834 O O . PHE A 1 232 ? 7.441 -9.953 -20.491 1.00 59.06 232 PHE A O 1
ATOM 1841 N N . VAL A 1 233 ? 6.121 -9.626 -22.288 1.00 61.84 233 VAL A N 1
ATOM 1842 C CA . VAL A 1 233 ? 6.069 -11.025 -22.736 1.00 61.84 233 VAL A CA 1
ATOM 1843 C C . VAL A 1 233 ? 7.475 -11.552 -23.004 1.00 61.84 233 VAL A C 1
ATOM 1845 O O . VAL A 1 233 ? 7.811 -12.671 -22.614 1.00 61.84 233 VAL A O 1
ATOM 1848 N N . THR A 1 234 ? 8.311 -10.733 -23.638 1.00 63.34 234 THR A N 1
ATOM 1849 C CA . THR A 1 234 ? 9.685 -11.101 -23.976 1.00 63.34 234 THR A CA 1
ATOM 1850 C C . THR A 1 234 ? 10.537 -11.252 -22.718 1.00 63.34 234 THR A C 1
ATOM 1852 O O . THR A 1 234 ? 11.220 -12.264 -22.594 1.00 63.34 234 THR A O 1
ATOM 1855 N N . SER A 1 235 ? 10.433 -10.329 -21.754 1.00 59.16 235 SER A N 1
ATOM 1856 C CA . SER A 1 235 ? 11.125 -10.398 -20.458 1.00 59.16 235 SER A CA 1
ATOM 1857 C C . SER A 1 235 ? 10.699 -11.608 -19.621 1.00 59.16 235 SER A C 1
ATOM 1859 O O . SER A 1 235 ? 11.537 -12.253 -18.993 1.00 59.16 235 SER A O 1
ATOM 1861 N N . THR A 1 236 ? 9.410 -11.965 -19.625 1.00 50.62 236 THR A N 1
ATOM 1862 C CA . THR A 1 236 ? 8.927 -13.181 -18.949 1.00 50.62 236 THR A CA 1
ATOM 1863 C C . THR A 1 236 ? 9.433 -14.453 -19.632 1.00 50.62 236 THR A C 1
ATOM 1865 O O . THR A 1 236 ? 9.773 -15.427 -18.966 1.00 50.62 236 THR A O 1
ATOM 1868 N N . LEU A 1 237 ? 9.502 -14.469 -20.965 1.00 59.28 237 LEU A N 1
ATOM 1869 C CA . LEU A 1 237 ? 10.013 -15.616 -21.715 1.00 59.28 237 LEU A CA 1
ATOM 1870 C C . LEU A 1 237 ? 11.526 -15.804 -21.520 1.00 59.28 237 LEU A C 1
ATOM 1872 O O . LEU A 1 237 ? 12.003 -16.940 -21.479 1.00 59.28 237 LEU A O 1
ATOM 1876 N N . THR A 1 238 ? 12.290 -14.714 -21.432 1.00 62.50 238 THR A N 1
ATOM 1877 C CA . THR A 1 238 ? 13.745 -14.763 -21.237 1.00 62.50 238 THR A CA 1
ATOM 1878 C C . THR A 1 238 ? 14.141 -15.054 -19.796 1.00 62.50 238 THR A C 1
ATOM 1880 O O . THR A 1 238 ? 15.143 -15.733 -19.607 1.00 62.50 238 THR A O 1
ATOM 1883 N N . SER A 1 239 ? 13.358 -14.649 -18.790 1.00 49.69 239 SER A N 1
ATOM 1884 C CA . SER A 1 239 ? 13.640 -14.994 -17.385 1.00 49.69 239 SER A CA 1
ATOM 1885 C C . SER A 1 239 ? 13.500 -16.494 -17.076 1.00 49.69 239 SER A C 1
ATOM 1887 O O . SER A 1 239 ? 14.035 -16.979 -16.079 1.00 49.69 239 SER A O 1
ATOM 1889 N N . GLN A 1 240 ? 12.805 -17.248 -17.935 1.00 45.81 240 GLN A N 1
ATOM 1890 C CA . GLN A 1 240 ? 12.646 -18.702 -17.822 1.00 45.81 240 GLN A CA 1
ATOM 1891 C C . GLN A 1 240 ? 13.759 -19.516 -18.509 1.00 45.81 240 GLN A C 1
ATOM 1893 O O . GLN A 1 240 ? 13.730 -20.747 -18.431 1.00 45.81 240 GLN A O 1
ATOM 1898 N N . LYS A 1 241 ? 14.716 -18.867 -19.184 1.00 42.88 241 LYS A N 1
ATOM 1899 C CA . LYS A 1 241 ? 15.884 -19.512 -19.808 1.00 42.88 241 LYS A CA 1
ATOM 1900 C C . LYS A 1 241 ? 17.147 -19.291 -18.988 1.00 42.88 241 LYS A C 1
ATOM 1902 O O . LYS A 1 241 ? 17.937 -20.258 -18.924 1.00 42.88 241 LYS A O 1
#

Nearest PDB structures (foldseek):
  1x3d-assembly1_A  TM=6.862E-01  e=1.047E-03  Homo sapiens
  6hyf-assembly3_C  TM=6.233E-01  e=6.797E-04  Rattus norvegicus
  1x5x-assembly1_A  TM=6.399E-01  e=1.611E-03  Homo sapiens
  1bpv-assembly1_A  TM=6.841E-01  e=5.529E-03  Homo sapiens
  8q6t-assembly1_P  TM=6.437E-01  e=1.394E-02  Mus musculus

Solvent-accessible surface area (backbone atoms only — not comparable to full-atom values): 13927 Å² total; per-residue (Å²): 133,59,76,65,60,53,52,52,52,51,50,51,52,50,51,50,52,49,48,50,51,52,57,56,48,39,73,73,35,63,72,53,43,55,52,51,52,49,49,50,52,52,53,50,50,52,52,53,51,59,74,50,67,84,64,61,90,86,70,69,86,45,69,46,73,48,79,43,53,64,38,24,59,30,50,55,93,77,74,22,68,22,44,62,91,73,48,57,72,63,55,58,52,49,52,52,49,30,52,55,36,13,38,38,39,32,42,80,76,74,92,62,96,64,77,68,59,37,28,41,36,31,38,28,46,62,91,39,88,83,49,71,73,42,82,73,48,78,24,82,58,63,48,48,80,46,75,18,48,87,77,51,69,68,49,43,58,38,36,30,42,30,33,83,88,72,50,71,59,72,76,41,68,62,73,46,73,45,71,39,79,69,74,39,79,43,74,46,64,51,83,70,79,69,80,48,63,64,45,52,48,53,50,49,48,39,73,76,53,63,62,86,50,67,69,58,35,51,53,50,53,50,51,49,66,76,55,41,84,60,48,64,62,49,52,58,58,56,74,75,108

Radius of gyration: 27.55 Å; Cα contacts (8 Å, |Δi|>4): 273; chains: 1; bounding box: 86×46×71 Å

Mean predicted aligned error: 15.26 Å

Foldseek 3Di:
DDPVVVVVVVVVVVVVVVVCCCVVVCVVDVVNVVVVVLVVLLVVVVVVVVVCVPPDVPPFPFEAEAELDCLCPDDVVVVRCHHVVPRDPVVVVVQCQQQQQKKKFADDDDPDPAAFQWKWKWKAAQVDPPGDTDTDDIGRDRMDMGTHNVRPPRIFMWIWTAHPVRDIDDIDGTPDMDGRDGPYYHYPHDNDQPPCVVLCVLVVCCVVPNDPDPVVNVVSVVVNVVRPSCVVVVSVVSSVD

Sequence (241 aa):
MSDLLKRVFIGAAIGLGVGIIVGWGTYQVGFVDDLLDGYEFQSYDARMRGKVVGAEEASIDDVIIIDIEQESVRPVEEGGLGRYFNWPQAYHGQLIDVVTNSLQLYWSPPEDDVALDYYQVFRQAQNDPEAEFEYMGDAYDVMHTISGRTEWDGYNFAVVPIFPDGSSGEYYFIDSASLIEPKALLFDIIFDPENTYNYDLVNTITTASPPTDEAIAGATQQFLKDNDPARFVTSTLTSQK